Protein AF-A0ABD1EEV5-F1 (afdb_monomer_lite)

Radius of gyration: 26.42 Å; chains: 1; bounding box: 72×43×59 Å

Secondary structure (DSSP, 8-state):
--PPP---SSS-------SS-TT----GGGSPPPHHHHHHHHHHHHTT--HHHHHHHHHH--BTTB--GGGG--HHHHHHHHHHTT-S----SSHHHHHHHHHHHHHHTT---EEEEE-TT---SSS-TT--EEEE--HHHHHHHHHHTTSEEEEE-TTTSSSTT---EEEEEB-TTS-B-----

Foldseek 3Di:
DDDDDDDDPDDDDDDDDDPDDPPDDPDLCPDDDDPVLLVVLLVCLLVVNDLVVCLVVQLVDQDVNDDHNSNVDDSVNSVVSCVVVVSPPPQDPPVLVSVVVVQVVCVVVVQQFWPDFDDQQDDDPPDDNRDGDTHTHGPVRVVCCVVQVPDKDKDKCPPVDPDPPDIDIDIWGQDPVRDTDDDGD

pLDDT: mean 77.44, std 14.75, range [31.84, 94.0]

Structure (mmCIF, N/CA/C/O backbone):
data_AF-A0ABD1EEV5-F1
#
_entry.id   AF-A0ABD1EEV5-F1
#
loop_
_atom_site.group_PDB
_atom_site.id
_atom_site.type_symbol
_atom_site.label_atom_id
_atom_site.label_alt_id
_atom_site.label_comp_id
_atom_site.label_asym_id
_atom_site.label_entity_id
_atom_site.label_seq_id
_atom_site.pdbx_PDB_ins_code
_atom_site.Cartn_x
_atom_site.Cartn_y
_atom_site.Cartn_z
_atom_site.occupancy
_atom_site.B_iso_or_equiv
_atom_site.auth_seq_id
_atom_site.auth_comp_id
_atom_site.auth_asym_id
_atom_site.auth_atom_id
_atom_site.pdbx_PDB_model_num
ATOM 1 N N . MET A 1 1 ? -27.734 1.144 21.922 1.00 39.53 1 MET A N 1
ATOM 2 C CA . MET A 1 1 ? -28.655 2.219 22.347 1.00 39.53 1 MET A CA 1
ATOM 3 C C . MET A 1 1 ? -29.759 2.332 21.309 1.00 39.53 1 MET A C 1
ATOM 5 O O . MET A 1 1 ? -29.488 2.772 20.201 1.00 39.53 1 MET A O 1
ATOM 9 N N . LYS A 1 2 ? -30.962 1.840 21.614 1.00 34.22 2 LYS A N 1
ATOM 10 C CA . LYS A 1 2 ? -32.147 2.018 20.764 1.00 34.22 2 LYS A CA 1
ATOM 11 C C . LYS A 1 2 ? -33.336 2.312 21.674 1.00 34.22 2 LYS A C 1
ATOM 13 O O . LYS A 1 2 ? -33.805 1.422 22.370 1.00 34.22 2 LYS A O 1
ATOM 18 N N . LEU A 1 3 ? -33.774 3.567 21.678 1.00 39.16 3 LEU A N 1
ATOM 19 C CA . LEU A 1 3 ? -35.066 3.977 22.220 1.00 39.16 3 LEU A CA 1
ATOM 20 C C . LEU A 1 3 ? -36.127 3.614 21.175 1.00 39.16 3 LEU A C 1
ATOM 22 O O . LEU A 1 3 ? -36.018 4.032 20.021 1.00 39.16 3 LEU A O 1
ATOM 26 N N . LYS A 1 4 ? -37.114 2.793 21.550 1.00 43.47 4 LYS A N 1
ATOM 27 C CA . LYS A 1 4 ? -38.293 2.548 20.713 1.00 43.47 4 LYS A CA 1
ATOM 28 C C . LYS A 1 4 ? -39.358 3.607 21.018 1.00 43.47 4 LYS A C 1
ATOM 30 O O . LYS A 1 4 ? -39.629 3.932 22.167 1.00 43.47 4 LYS A O 1
ATOM 35 N N . LYS A 1 5 ? -39.874 4.138 19.914 1.00 56.28 5 LYS A N 1
ATOM 36 C CA . LYS A 1 5 ? -40.828 5.230 19.700 1.00 56.28 5 LYS A CA 1
ATOM 37 C C . LYS A 1 5 ? -42.137 5.053 20.476 1.00 56.28 5 LYS A C 1
ATOM 39 O O . LYS A 1 5 ? -42.672 3.951 20.468 1.00 56.28 5 LYS A O 1
ATOM 44 N N . PHE A 1 6 ? -42.707 6.152 20.975 1.00 49.28 6 PHE A N 1
ATOM 45 C CA . PHE A 1 6 ? -44.142 6.252 21.255 1.00 49.28 6 PHE A CA 1
ATOM 46 C C . PHE A 1 6 ? -44.673 7.624 20.826 1.00 49.28 6 PHE A C 1
ATOM 48 O O . PHE A 1 6 ? -44.068 8.653 21.120 1.00 49.28 6 PHE A O 1
ATOM 55 N N . LEU A 1 7 ? -45.784 7.607 20.085 1.00 61.16 7 LEU A N 1
ATOM 56 C CA . LEU A 1 7 ? -46.681 8.750 19.931 1.00 61.16 7 LEU A CA 1
ATOM 57 C C . LEU A 1 7 ? -47.545 8.840 21.193 1.00 61.16 7 LEU A C 1
ATOM 59 O O . LEU A 1 7 ? -48.061 7.805 21.606 1.00 61.16 7 LEU A O 1
ATOM 63 N N . CYS A 1 8 ? -47.799 10.040 21.720 1.00 48.28 8 CYS A N 1
ATOM 64 C CA . CYS A 1 8 ? -49.162 10.387 22.131 1.00 48.28 8 CYS A CA 1
ATOM 65 C C . CYS A 1 8 ? -49.366 11.894 22.334 1.00 48.28 8 CYS A C 1
ATOM 67 O O . CYS A 1 8 ? -48.452 12.624 22.714 1.00 48.28 8 CYS A O 1
ATOM 69 N N . PHE A 1 9 ? -50.602 12.304 22.066 1.00 59.06 9 PHE A N 1
ATOM 70 C CA . PHE A 1 9 ? -51.191 13.621 22.257 1.00 59.06 9 PHE A CA 1
ATOM 71 C C . PHE A 1 9 ? -51.379 13.935 23.755 1.00 59.06 9 PHE A C 1
ATOM 73 O O . PHE A 1 9 ? -51.838 13.085 24.509 1.00 59.06 9 PHE A O 1
ATOM 80 N N . ALA A 1 10 ? -51.034 15.167 24.148 1.00 60.62 10 ALA A N 1
ATOM 81 C CA . ALA A 1 10 ? -51.466 15.894 25.352 1.00 60.62 10 ALA A CA 1
ATOM 82 C C . ALA A 1 10 ? -51.650 15.087 26.668 1.00 60.62 10 ALA A C 1
ATOM 84 O O . ALA A 1 10 ? -52.769 14.831 27.102 1.00 60.62 10 ALA A O 1
ATOM 85 N N . GLY A 1 11 ? -50.545 14.768 27.354 1.00 66.06 11 GLY A N 1
ATOM 86 C CA . GLY A 1 11 ? -50.519 14.275 28.742 1.00 66.06 11 GLY A CA 1
ATOM 87 C C . GLY A 1 11 ? -49.082 14.024 29.240 1.00 66.06 11 GLY A C 1
ATOM 88 O O . GLY A 1 11 ? -48.181 13.893 28.406 1.00 66.06 11 GLY A O 1
ATOM 89 N N . PRO A 1 12 ? -48.815 13.987 30.565 1.00 62.75 12 PRO A N 1
ATOM 90 C CA . PRO A 1 12 ? -47.466 13.772 31.093 1.00 62.75 12 PRO A CA 1
ATOM 91 C C . PRO A 1 12 ? -46.938 12.379 30.722 1.00 62.75 12 PRO A C 1
ATOM 93 O O . PRO A 1 12 ? -47.536 11.350 31.039 1.00 62.75 12 PRO A O 1
ATOM 96 N N . ILE A 1 13 ? -45.794 12.348 30.036 1.00 71.50 13 ILE A N 1
ATOM 97 C CA . ILE A 1 13 ? -45.180 11.113 29.541 1.00 71.50 13 ILE A CA 1
ATOM 98 C C . ILE A 1 13 ? -44.424 10.439 30.684 1.00 71.50 13 ILE A C 1
ATOM 100 O O . ILE A 1 13 ? -43.417 10.950 31.168 1.00 71.50 13 ILE A O 1
ATOM 104 N N . THR A 1 14 ? -44.881 9.253 31.079 1.00 66.12 14 THR A N 1
ATOM 105 C CA . THR A 1 14 ? -44.150 8.395 32.019 1.00 66.12 14 THR A CA 1
ATOM 106 C C . THR A 1 14 ? -43.315 7.391 31.233 1.00 66.12 14 THR A C 1
ATOM 108 O O . THR A 1 14 ? -43.854 6.592 30.468 1.00 66.12 14 THR A O 1
ATOM 111 N N . VAL A 1 15 ? -41.993 7.422 31.411 1.00 68.19 15 VAL A N 1
ATOM 112 C CA . VAL A 1 15 ? -41.062 6.486 30.766 1.00 68.19 15 VAL A CA 1
ATOM 113 C C . VAL A 1 15 ? -40.474 5.556 31.816 1.00 68.19 15 VAL A C 1
ATOM 115 O O . VAL A 1 15 ? -39.940 6.007 32.826 1.00 68.19 15 VAL A O 1
ATOM 118 N N . LYS A 1 16 ? -40.545 4.246 31.569 1.00 62.22 16 LYS A N 1
ATOM 119 C CA . LYS A 1 16 ? -39.956 3.233 32.447 1.00 62.22 16 LYS A CA 1
ATOM 120 C C . LYS A 1 16 ? -38.581 2.847 31.908 1.00 62.22 16 LYS A C 1
ATOM 122 O O . LYS A 1 16 ? -38.474 2.254 30.836 1.00 62.22 16 LYS A O 1
ATOM 127 N N . TYR A 1 17 ? -37.529 3.217 32.634 1.00 68.25 17 TYR A N 1
ATOM 128 C CA . TYR A 1 17 ? -36.164 2.808 32.317 1.00 68.25 17 TYR A CA 1
ATOM 129 C C . TYR A 1 17 ? -35.984 1.324 32.635 1.00 68.25 17 TYR A C 1
ATOM 131 O O . TYR A 1 17 ? -36.278 0.876 33.741 1.00 68.25 17 TYR A O 1
ATOM 139 N N . ILE A 1 18 ? -35.498 0.567 31.656 1.00 63.50 18 ILE A N 1
ATOM 140 C CA . ILE A 1 18 ? -35.108 -0.828 31.832 1.00 63.50 18 ILE A CA 1
ATOM 141 C C . ILE A 1 18 ? -33.610 -0.892 31.545 1.00 63.50 18 ILE A C 1
ATOM 143 O O . ILE A 1 18 ? -33.186 -0.769 30.396 1.00 63.50 18 ILE A O 1
ATOM 147 N N . GLN A 1 19 ? -32.815 -1.025 32.608 1.00 62.06 19 GLN A N 1
ATOM 148 C CA . GLN A 1 19 ? -31.351 -1.040 32.542 1.00 62.06 19 GLN A CA 1
ATOM 149 C C . GLN A 1 19 ? -30.813 -2.295 31.850 1.00 62.06 19 GLN A C 1
ATOM 151 O O . GLN A 1 19 ? -29.805 -2.234 31.147 1.00 62.06 19 GLN A O 1
ATOM 156 N N . THR A 1 20 ? -31.496 -3.424 32.033 1.00 59.72 20 THR A N 1
ATOM 157 C CA . THR A 1 20 ? -31.074 -4.742 31.563 1.00 59.72 20 THR A CA 1
ATOM 158 C C . THR A 1 20 ? -32.232 -5.422 30.835 1.00 59.72 20 THR A C 1
ATOM 160 O O . THR A 1 20 ? -33.346 -5.516 31.344 1.00 59.72 20 THR A O 1
ATOM 163 N N . HIS A 1 21 ? -31.998 -5.865 29.598 1.00 55.94 21 HIS A N 1
ATOM 164 C CA . HIS A 1 21 ? -32.964 -6.708 28.896 1.00 55.94 21 HIS A CA 1
ATOM 165 C C . HIS A 1 21 ? -32.963 -8.084 29.568 1.00 55.94 21 HIS A C 1
ATOM 167 O O . HIS A 1 21 ? -31.897 -8.667 29.757 1.00 55.94 21 HIS A O 1
ATOM 173 N N . VAL A 1 22 ? -34.136 -8.606 29.928 1.00 56.56 22 VAL A N 1
ATOM 174 C CA . VAL A 1 22 ? -34.252 -9.959 30.487 1.00 56.56 22 VAL A CA 1
ATOM 175 C C . VAL A 1 22 ? -33.740 -10.954 29.436 1.00 56.56 22 VAL A C 1
ATOM 177 O O . VAL A 1 22 ? -34.189 -10.917 28.290 1.00 56.56 22 VAL A O 1
ATOM 180 N N . GLY A 1 23 ? -32.772 -11.800 29.796 1.00 53.94 23 GLY A N 1
ATOM 181 C CA . GLY A 1 23 ? -32.289 -12.899 28.949 1.00 53.94 23 GLY A CA 1
ATOM 182 C C . GLY A 1 23 ? -30.969 -12.689 28.198 1.00 53.94 23 GLY A C 1
ATOM 183 O O . GLY A 1 23 ? -30.601 -13.573 27.434 1.00 53.94 23 GLY A O 1
ATOM 184 N N . HIS A 1 24 ? -30.239 -11.586 28.399 1.00 53.25 24 HIS A N 1
ATOM 185 C CA . HIS A 1 24 ? -28.864 -11.469 27.894 1.00 53.25 24 HIS A CA 1
ATOM 186 C C . HIS A 1 24 ? -27.898 -11.170 29.040 1.00 53.25 24 HIS A C 1
ATOM 188 O O . HIS A 1 24 ? -27.897 -10.061 29.579 1.00 53.25 24 HIS A O 1
ATOM 194 N N . ASP A 1 25 ? -27.047 -12.141 29.366 1.00 59.31 25 ASP A N 1
ATOM 195 C CA . ASP A 1 25 ? -25.806 -11.865 30.084 1.00 59.31 25 ASP A CA 1
ATOM 196 C C . ASP A 1 25 ? -24.975 -10.864 29.273 1.00 59.31 25 ASP A C 1
ATOM 198 O O . ASP A 1 25 ? -25.099 -10.771 28.050 1.00 59.31 25 ASP A O 1
ATOM 202 N N . THR A 1 26 ? -24.144 -10.063 29.938 1.00 66.50 26 THR A N 1
ATOM 203 C CA . THR A 1 26 ? -23.274 -9.076 29.283 1.00 66.50 26 THR A CA 1
ATOM 204 C C . THR A 1 26 ? -22.359 -9.738 28.251 1.00 66.50 26 THR A C 1
ATOM 206 O O . THR A 1 26 ? -21.267 -10.200 28.566 1.00 66.50 26 THR A O 1
ATOM 209 N N . GLU A 1 27 ? -22.789 -9.765 26.991 1.00 75.44 27 GLU A N 1
ATOM 210 C CA . GLU A 1 27 ? -22.038 -10.406 25.922 1.00 75.44 27 GLU A CA 1
ATOM 211 C C . GLU A 1 27 ? -20.763 -9.614 25.614 1.00 75.44 27 GLU A C 1
ATOM 213 O O . GLU A 1 27 ? -20.826 -8.441 25.228 1.00 75.44 27 GLU A O 1
ATOM 218 N N . ILE A 1 28 ? -19.604 -10.274 25.683 1.00 81.06 28 ILE A N 1
ATOM 219 C CA . ILE A 1 28 ? -18.285 -9.665 25.435 1.00 81.06 28 ILE A CA 1
ATOM 220 C C . ILE A 1 28 ? -18.244 -8.953 24.073 1.00 81.06 28 ILE A C 1
ATOM 222 O O . ILE A 1 28 ? -17.665 -7.875 23.952 1.00 81.06 28 ILE A O 1
ATOM 226 N N . ARG A 1 29 ? -18.936 -9.473 23.044 1.00 77.25 29 ARG A N 1
ATOM 227 C CA . ARG A 1 29 ? -19.001 -8.837 21.711 1.00 77.25 29 ARG A CA 1
ATOM 228 C C . ARG A 1 29 ? -19.579 -7.419 21.738 1.00 77.25 29 ARG A C 1
ATOM 230 O O . ARG A 1 29 ? -19.178 -6.598 20.910 1.00 77.25 29 ARG A O 1
ATOM 237 N N . THR A 1 30 ? -20.489 -7.145 22.674 1.00 79.81 30 THR A N 1
ATOM 238 C CA . THR A 1 30 ? -21.188 -5.857 22.822 1.00 79.81 30 THR A CA 1
ATOM 239 C C . THR A 1 30 ? -20.443 -4.865 23.714 1.00 79.81 30 THR A C 1
ATOM 241 O O . THR A 1 30 ? -20.778 -3.678 23.725 1.00 79.81 30 THR A O 1
ATOM 244 N N . GLN A 1 31 ? -19.408 -5.322 24.425 1.00 84.25 31 GLN A N 1
ATOM 245 C CA . GLN A 1 31 ? -18.571 -4.468 25.256 1.00 84.25 31 GLN A CA 1
ATOM 246 C C . GLN A 1 31 ? -17.702 -3.538 24.399 1.00 84.25 31 GLN A C 1
ATOM 248 O O . GLN A 1 31 ? -17.298 -3.856 23.276 1.00 84.25 31 GLN A O 1
ATOM 253 N N . ARG A 1 32 ? -17.405 -2.355 24.943 1.00 85.88 32 ARG A N 1
ATOM 254 C CA . ARG A 1 32 ? -16.444 -1.417 24.350 1.00 85.88 32 ARG A CA 1
ATOM 255 C C . ARG A 1 32 ? -15.024 -1.828 24.733 1.00 85.88 32 ARG A C 1
ATOM 257 O O . ARG A 1 32 ? -14.805 -2.326 25.832 1.00 85.88 32 ARG A O 1
ATOM 264 N N . LEU A 1 33 ? -14.061 -1.557 23.853 1.00 89.62 33 LEU A N 1
ATOM 265 C CA . LEU A 1 33 ? -12.643 -1.649 24.207 1.00 89.62 33 LEU A CA 1
ATOM 266 C C . LEU A 1 33 ? -12.325 -0.670 25.340 1.00 89.62 33 LEU A C 1
ATOM 268 O O . LEU A 1 33 ? -12.769 0.485 25.303 1.00 89.62 33 LEU A O 1
ATOM 272 N N . SER A 1 34 ? -11.533 -1.115 26.315 1.00 90.19 34 SER A N 1
ATOM 273 C CA . SER A 1 34 ? -11.028 -0.233 27.367 1.00 90.19 34 SER A CA 1
ATOM 274 C C . SER A 1 34 ? -10.126 0.854 26.768 1.00 90.19 34 SER A C 1
ATOM 276 O O . SER A 1 34 ? -9.582 0.685 25.677 1.00 90.19 34 SER A O 1
ATOM 278 N N . LYS A 1 35 ? -9.942 1.983 27.467 1.00 91.44 35 LYS A N 1
ATOM 279 C CA . LYS A 1 35 ? -9.013 3.032 27.004 1.00 91.44 35 LYS A CA 1
ATOM 280 C C . LYS A 1 35 ? -7.589 2.495 26.847 1.00 91.44 35 LYS A C 1
ATOM 282 O O . LYS A 1 35 ? -6.927 2.829 25.879 1.00 91.44 35 LYS A O 1
ATOM 287 N N . MET A 1 36 ? -7.161 1.626 27.762 1.00 90.25 36 MET A N 1
ATOM 288 C CA . MET A 1 36 ? -5.850 0.981 27.711 1.00 90.25 36 MET A CA 1
ATOM 289 C C . MET A 1 36 ? -5.693 0.118 26.455 1.00 90.25 36 MET A C 1
ATOM 291 O O . MET A 1 36 ? -4.692 0.237 25.759 1.00 90.25 36 MET A O 1
ATOM 295 N N . ASP A 1 37 ? -6.704 -0.691 26.125 1.00 92.56 37 ASP A N 1
ATOM 296 C CA . ASP A 1 37 ? -6.681 -1.520 24.915 1.00 92.56 37 ASP A CA 1
ATOM 297 C C . ASP A 1 37 ? -6.723 -0.661 23.645 1.00 92.56 37 ASP A C 1
ATOM 299 O O . ASP A 1 37 ? -6.042 -0.965 22.672 1.00 92.56 37 ASP A O 1
ATOM 303 N N . GLN A 1 38 ? -7.484 0.439 23.652 1.00 93.94 38 GLN A N 1
ATOM 304 C CA . GLN A 1 38 ? -7.490 1.394 22.542 1.00 93.94 38 GLN A CA 1
ATOM 305 C C . GLN A 1 38 ? -6.107 2.020 22.334 1.00 93.94 38 GLN A C 1
ATOM 307 O O . GLN A 1 38 ? -5.632 2.040 21.203 1.00 93.94 38 GLN A O 1
ATOM 312 N N . THR A 1 39 ? -5.448 2.482 23.401 1.00 92.88 39 THR A N 1
ATOM 313 C CA . THR A 1 39 ? -4.089 3.038 23.326 1.00 92.88 39 THR A CA 1
ATOM 314 C C . THR A 1 39 ? -3.097 1.998 22.818 1.00 92.88 39 THR A C 1
ATOM 316 O O . THR A 1 39 ? -2.373 2.274 21.870 1.00 92.88 39 THR A O 1
ATOM 319 N N . PHE A 1 40 ? -3.135 0.777 23.359 1.00 91.50 40 PHE A N 1
ATOM 320 C CA . PHE A 1 40 ? -2.286 -0.324 22.906 1.00 91.50 40 PHE A CA 1
ATOM 321 C C . PHE A 1 40 ? -2.416 -0.578 21.396 1.00 91.50 40 PHE A C 1
ATOM 323 O O . PHE A 1 40 ? -1.412 -0.665 20.692 1.00 91.50 40 PHE A O 1
ATOM 330 N N . LEU A 1 41 ? -3.644 -0.653 20.874 1.00 93.12 41 LEU A N 1
ATOM 331 C CA . LEU A 1 41 ? -3.882 -0.852 19.442 1.00 93.12 41 LEU A CA 1
ATOM 332 C C . LEU A 1 41 ? -3.446 0.361 18.606 1.00 93.12 41 LEU A C 1
ATOM 334 O O . LEU A 1 41 ? -2.889 0.184 17.525 1.00 93.12 41 LEU A O 1
ATOM 338 N N . LEU A 1 42 ? -3.677 1.583 19.095 1.00 91.06 42 LEU A N 1
ATOM 339 C CA . LEU A 1 42 ? -3.259 2.816 18.421 1.00 91.06 42 LEU A CA 1
ATOM 340 C C . LEU A 1 42 ? -1.741 2.931 18.317 1.00 91.06 42 LEU A C 1
ATOM 342 O O . LEU A 1 42 ? -1.246 3.335 17.271 1.00 91.06 42 LEU A O 1
ATOM 346 N N . ASP A 1 43 ? -1.004 2.562 19.359 1.00 88.25 43 ASP A N 1
ATOM 347 C CA . ASP A 1 43 ? 0.457 2.612 19.339 1.00 88.25 43 ASP A CA 1
ATOM 348 C C . ASP A 1 43 ? 1.023 1.616 18.322 1.00 88.25 43 ASP A C 1
ATOM 350 O O . ASP A 1 43 ? 1.922 1.956 17.557 1.00 88.25 43 ASP A O 1
ATOM 354 N N . GLN A 1 44 ? 0.436 0.419 18.220 1.00 85.25 44 GLN A N 1
ATOM 355 C CA . GLN A 1 44 ? 0.798 -0.550 17.179 1.00 85.25 44 GLN A CA 1
ATOM 356 C C . GLN A 1 44 ? 0.511 -0.009 15.766 1.00 85.25 44 GLN A C 1
ATOM 358 O O . GLN A 1 44 ? 1.323 -0.199 14.862 1.00 85.25 44 GLN A O 1
ATOM 363 N N . LEU A 1 45 ? -0.618 0.688 15.580 1.00 87.31 45 LEU A N 1
ATOM 364 C CA . LEU A 1 45 ? -0.969 1.327 14.307 1.00 87.31 45 LEU A CA 1
ATOM 365 C C . LEU A 1 45 ? 0.006 2.460 13.946 1.00 87.31 45 LEU A C 1
ATOM 367 O O . LEU A 1 45 ? 0.458 2.521 12.809 1.00 87.31 45 LEU A O 1
ATOM 371 N N . LYS A 1 46 ? 0.391 3.310 14.908 1.00 83.12 46 LYS A N 1
ATOM 372 C CA . LYS A 1 46 ? 1.378 4.392 14.708 1.00 83.12 46 LYS A CA 1
ATOM 373 C C . LYS A 1 46 ? 2.773 3.876 14.362 1.00 83.12 46 LYS A C 1
ATOM 375 O O . LYS A 1 46 ? 3.524 4.563 13.685 1.00 83.12 46 LYS A O 1
ATOM 380 N N . LEU A 1 47 ? 3.119 2.678 14.832 1.00 77.88 47 LEU A N 1
ATOM 381 C CA . LEU A 1 47 ? 4.367 1.991 14.489 1.00 77.88 47 LEU A CA 1
ATOM 382 C C . LEU A 1 47 ? 4.326 1.327 13.099 1.00 77.88 47 LEU A C 1
ATOM 384 O O . LEU A 1 47 ? 5.267 0.621 12.741 1.00 77.88 47 LEU A O 1
ATOM 388 N N . GLY A 1 48 ? 3.241 1.497 12.332 1.00 75.88 48 GLY A N 1
ATOM 389 C CA . GLY A 1 48 ? 3.100 0.937 10.986 1.00 75.88 48 GLY A CA 1
ATOM 390 C C . GLY A 1 48 ? 2.927 -0.584 10.964 1.00 75.88 48 GLY A C 1
ATOM 391 O O . GLY A 1 48 ? 3.190 -1.233 9.950 1.00 75.88 48 GLY A O 1
ATOM 392 N N . ILE A 1 49 ? 2.517 -1.201 12.078 1.00 75.56 49 ILE A N 1
ATOM 393 C CA . ILE A 1 49 ? 2.344 -2.655 12.140 1.00 75.56 49 ILE A CA 1
ATOM 394 C C . ILE A 1 49 ? 1.106 -3.046 11.312 1.00 75.56 49 ILE A C 1
ATOM 396 O O . ILE A 1 49 ? 0.027 -2.493 11.535 1.00 75.56 49 ILE A O 1
ATOM 400 N N . PRO A 1 50 ? 1.208 -4.031 10.394 1.00 80.12 50 PRO A N 1
ATOM 401 C CA . PRO A 1 50 ? 0.080 -4.439 9.563 1.00 80.12 50 PRO A CA 1
ATOM 402 C C . PRO A 1 50 ? -1.145 -4.841 10.388 1.00 80.12 50 PRO A C 1
ATOM 404 O O . PRO A 1 50 ? -1.037 -5.588 11.366 1.00 80.12 50 PRO A O 1
ATOM 407 N N . THR A 1 51 ? -2.326 -4.395 9.957 1.00 85.56 51 THR A N 1
ATOM 408 C CA . THR A 1 51 ? -3.603 -4.615 10.652 1.00 85.56 51 THR A CA 1
ATOM 409 C C . THR A 1 51 ? -3.865 -6.098 10.935 1.00 85.56 51 THR A C 1
ATOM 411 O O . THR A 1 51 ? -4.334 -6.447 12.015 1.00 85.56 51 THR A O 1
ATOM 414 N N . GLU A 1 52 ? -3.529 -6.993 10.003 1.00 85.00 52 GLU A N 1
ATOM 415 C CA . GLU A 1 52 ? -3.650 -8.448 10.152 1.00 85.00 52 GLU A CA 1
ATOM 416 C C . GLU A 1 52 ? -2.828 -8.967 11.334 1.00 85.00 52 GLU A C 1
ATOM 418 O O . GLU A 1 52 ? -3.313 -9.780 12.124 1.00 85.00 52 GLU A O 1
ATOM 423 N N . ARG A 1 53 ? -1.601 -8.460 11.490 1.00 80.50 53 ARG A N 1
ATOM 424 C CA . ARG A 1 53 ? -0.706 -8.835 12.586 1.00 80.50 53 ARG A CA 1
ATOM 425 C C . ARG A 1 53 ? -1.220 -8.305 13.920 1.00 80.50 53 ARG A C 1
ATOM 427 O O . ARG A 1 53 ? -1.174 -9.031 14.907 1.00 80.50 53 ARG A O 1
ATOM 434 N N . ILE A 1 54 ? -1.763 -7.087 13.945 1.00 88.19 54 ILE A N 1
ATOM 435 C CA . ILE A 1 54 ? -2.384 -6.512 15.148 1.00 88.19 54 ILE A CA 1
ATOM 436 C C . ILE A 1 54 ? -3.582 -7.360 15.594 1.00 88.19 54 ILE A C 1
ATOM 438 O O . ILE A 1 54 ? -3.667 -7.716 16.767 1.00 88.19 54 ILE A O 1
ATOM 442 N N . VAL A 1 55 ? -4.475 -7.743 14.671 1.00 91.31 55 VAL A N 1
ATOM 443 C CA . VAL A 1 55 ? -5.620 -8.624 14.974 1.00 91.31 55 VAL A CA 1
ATOM 444 C C . VAL A 1 55 ? -5.147 -9.975 15.511 1.00 91.31 55 VAL A C 1
ATOM 446 O O . VAL A 1 55 ? -5.691 -10.470 16.499 1.00 91.31 55 VAL A O 1
ATOM 449 N N . GLN A 1 56 ? -4.127 -10.572 14.890 1.00 88.81 56 GLN A N 1
ATOM 450 C CA . GLN A 1 56 ? -3.601 -11.861 15.332 1.00 88.81 56 GLN A CA 1
ATOM 451 C C . GLN A 1 56 ? -2.971 -11.777 16.727 1.00 88.81 56 GLN A C 1
ATOM 453 O O . GLN A 1 56 ? -3.234 -12.629 17.572 1.00 88.81 56 GLN A O 1
ATOM 458 N N . ASN A 1 57 ? -2.197 -10.726 16.994 1.00 87.81 57 ASN A N 1
ATOM 459 C CA . ASN A 1 57 ? -1.622 -10.484 18.312 1.00 87.81 57 ASN A CA 1
ATOM 460 C C . ASN A 1 57 ? -2.721 -10.280 19.358 1.00 87.81 57 ASN A C 1
ATOM 462 O O . ASN A 1 57 ? -2.668 -10.905 20.410 1.00 87.81 57 ASN A O 1
ATOM 466 N N . ALA A 1 58 ? -3.743 -9.472 19.056 1.00 89.75 58 ALA A N 1
ATOM 467 C CA . ALA A 1 58 ? -4.841 -9.182 19.977 1.00 89.75 58 ALA A CA 1
ATOM 468 C C . ALA A 1 58 ? -5.612 -10.446 20.390 1.00 89.75 58 ALA A C 1
ATOM 470 O O . ALA A 1 58 ? -5.988 -10.583 21.552 1.00 89.75 58 ALA A O 1
ATOM 471 N N . ARG A 1 59 ? -5.783 -11.408 19.473 1.00 88.50 59 ARG A N 1
ATOM 472 C CA . ARG A 1 59 ? -6.371 -12.726 19.776 1.00 88.50 59 ARG A CA 1
ATOM 473 C C . ARG A 1 59 ? -5.544 -13.528 20.774 1.00 88.50 59 ARG A C 1
ATOM 475 O O . ARG A 1 59 ? -6.125 -14.199 21.620 1.00 88.50 59 ARG A O 1
ATOM 482 N N . ASN A 1 60 ? -4.221 -13.419 20.695 1.00 84.38 60 ASN A N 1
ATOM 483 C CA . ASN A 1 60 ? -3.283 -14.159 21.536 1.00 84.38 60 ASN A CA 1
ATOM 484 C C . ASN A 1 60 ? -3.029 -13.496 22.902 1.00 84.38 60 ASN A C 1
ATOM 486 O O . ASN A 1 60 ? -2.406 -14.109 23.767 1.00 84.38 60 ASN A O 1
ATOM 490 N N . VAL A 1 61 ? -3.493 -12.261 23.123 1.00 80.88 61 VAL A N 1
ATOM 491 C CA . VAL A 1 61 ? -3.387 -11.599 24.431 1.00 80.88 61 VAL A CA 1
ATOM 492 C C . VAL A 1 61 ? -4.382 -12.240 25.394 1.00 80.88 61 VAL A C 1
ATOM 494 O O . VAL A 1 61 ? -5.565 -11.913 25.381 1.00 80.88 61 VAL A O 1
ATOM 497 N N . MET A 1 62 ? -3.920 -13.137 26.262 1.00 66.81 62 MET A N 1
ATOM 498 C CA . MET A 1 62 ? -4.733 -13.624 27.377 1.00 66.81 62 MET A CA 1
ATOM 499 C C . MET A 1 62 ? -4.481 -12.761 28.612 1.00 66.81 62 MET A C 1
ATOM 501 O O . MET A 1 62 ? -3.390 -12.785 29.178 1.00 66.81 62 MET A O 1
ATOM 505 N N . LYS A 1 63 ? -5.492 -12.006 29.051 1.00 63.25 63 LYS A N 1
ATOM 506 C CA . LYS A 1 63 ? -5.470 -11.357 30.369 1.00 63.25 63 LYS A CA 1
ATOM 507 C C . LYS A 1 63 ? -6.043 -12.345 31.378 1.00 63.25 63 LYS A C 1
ATOM 509 O O . LYS A 1 63 ? -7.206 -12.703 31.265 1.00 63.25 63 LYS A O 1
ATOM 514 N N . ASN A 1 64 ? -5.235 -12.797 32.336 1.00 62.06 64 ASN A N 1
ATOM 515 C CA . ASN A 1 64 ? -5.670 -13.683 33.427 1.00 62.06 64 ASN A CA 1
ATOM 516 C C . ASN A 1 64 ? -6.435 -14.946 32.971 1.00 62.06 64 ASN A C 1
ATOM 518 O O . ASN A 1 64 ? -7.325 -15.397 33.678 1.00 62.06 64 ASN A O 1
ATOM 522 N N . LEU A 1 65 ? -6.096 -15.508 31.801 1.00 64.69 65 LEU A N 1
ATOM 523 C CA . LEU A 1 65 ? -6.777 -16.667 31.189 1.00 64.69 65 LEU A CA 1
ATOM 524 C C . LEU A 1 65 ? -8.242 -16.421 30.766 1.00 64.69 65 LEU A C 1
ATOM 526 O O . LEU A 1 65 ? -8.935 -17.369 30.403 1.00 64.69 65 LEU A O 1
ATOM 530 N N . GLU A 1 66 ? -8.704 -15.169 30.737 1.00 72.94 66 GLU A N 1
ATOM 531 C CA . GLU A 1 66 ? -10.061 -14.817 30.317 1.00 72.94 66 GLU A CA 1
ATOM 532 C C . GLU A 1 66 ? -10.096 -14.172 28.925 1.00 72.94 66 GLU A C 1
ATOM 534 O O . GLU A 1 66 ? -9.245 -13.360 28.545 1.00 72.94 66 GLU A O 1
ATOM 539 N N . CYS A 1 67 ? -11.127 -14.526 28.152 1.00 78.62 67 CYS A N 1
ATOM 540 C CA . CYS A 1 67 ? -11.413 -13.897 26.869 1.00 78.62 67 CYS A CA 1
ATOM 541 C C . CYS A 1 67 ? -11.978 -12.490 27.099 1.00 78.62 67 CYS A C 1
ATOM 543 O O . CYS A 1 67 ? -12.948 -12.307 27.831 1.00 78.62 67 CYS A O 1
ATOM 545 N N . SER A 1 68 ? -11.396 -11.491 26.442 1.00 86.12 68 SER A N 1
ATOM 546 C CA . SER A 1 68 ? -11.801 -10.090 26.550 1.00 86.12 68 SER A CA 1
ATOM 547 C C . SER A 1 68 ? -12.240 -9.521 25.199 1.00 86.12 68 SER A C 1
ATOM 549 O O . SER A 1 68 ? -12.021 -10.116 24.141 1.00 86.12 68 SER A O 1
ATOM 551 N N . LYS A 1 69 ? -12.816 -8.310 25.197 1.00 89.12 69 LYS A N 1
ATOM 552 C CA . LYS A 1 69 ? -13.168 -7.610 23.949 1.00 89.12 69 LYS A CA 1
ATOM 553 C C . LYS A 1 69 ? -11.959 -7.417 23.019 1.00 89.12 69 LYS A C 1
ATOM 555 O O . LYS A 1 69 ? -12.151 -7.408 21.804 1.00 89.12 69 LYS A O 1
ATOM 560 N N . LEU A 1 70 ? -10.741 -7.310 23.563 1.00 90.69 70 LEU A N 1
ATOM 561 C CA . LEU A 1 70 ? -9.500 -7.209 22.785 1.00 90.69 70 LEU A CA 1
ATOM 562 C C . LEU A 1 70 ? -9.288 -8.439 21.884 1.00 90.69 70 LEU A C 1
ATOM 564 O O . LEU A 1 70 ? -8.901 -8.293 20.727 1.00 90.69 70 LEU A O 1
ATOM 568 N N . ASN A 1 71 ? -9.636 -9.636 22.361 1.00 90.94 71 ASN A N 1
ATOM 569 C CA . ASN A 1 71 ? -9.498 -10.884 21.602 1.00 90.94 71 ASN A CA 1
ATOM 570 C C . ASN A 1 71 ? -10.468 -10.969 20.412 1.00 90.94 71 ASN A C 1
ATOM 572 O O . ASN A 1 71 ? -10.256 -11.748 19.485 1.00 90.94 71 ASN A O 1
ATOM 576 N N . LEU A 1 72 ? -11.531 -10.159 20.430 1.00 91.25 72 LEU A N 1
ATOM 577 C CA . LEU A 1 72 ? -12.577 -10.110 19.407 1.00 91.25 72 LEU A CA 1
ATOM 578 C C . LEU A 1 72 ? -12.447 -8.891 18.481 1.00 91.25 72 LEU A C 1
ATOM 580 O O . LEU A 1 72 ? -13.406 -8.548 17.788 1.00 91.25 72 LEU A O 1
ATOM 584 N N . VAL A 1 73 ? -11.297 -8.211 18.486 1.00 92.50 73 VAL A N 1
ATOM 585 C CA . VAL A 1 73 ? -11.048 -7.048 17.626 1.00 92.50 73 VAL A CA 1
ATOM 586 C C . VAL A 1 73 ? -11.024 -7.463 16.160 1.00 92.50 73 VAL A C 1
ATOM 588 O O . VAL A 1 73 ? -10.378 -8.435 15.764 1.00 92.50 73 VAL A O 1
ATOM 591 N N . THR A 1 74 ? -11.730 -6.691 15.341 1.00 91.69 74 THR A N 1
ATOM 592 C CA . THR A 1 74 ? -11.794 -6.877 13.891 1.00 91.69 74 THR A CA 1
ATOM 593 C C . THR A 1 74 ? -10.966 -5.826 13.153 1.00 91.69 74 THR A C 1
ATOM 595 O O . THR A 1 74 ? -10.603 -4.787 13.704 1.00 91.69 74 THR A O 1
ATOM 598 N N . ARG A 1 75 ? -10.716 -6.054 11.857 1.00 89.31 75 ARG A N 1
ATOM 599 C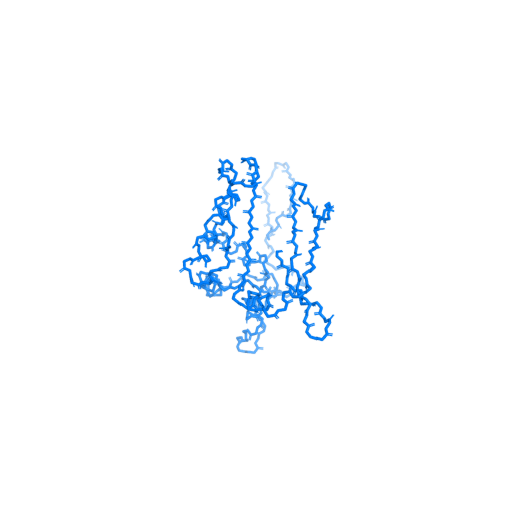 CA . ARG A 1 75 ? -10.116 -5.037 10.973 1.00 89.31 75 ARG A CA 1
ATOM 600 C C . ARG A 1 75 ? -10.921 -3.740 10.987 1.00 89.31 75 ARG A C 1
ATOM 602 O O . ARG A 1 75 ? -10.348 -2.667 11.095 1.00 89.31 75 ARG A O 1
ATOM 609 N N . THR A 1 76 ? -12.247 -3.851 10.938 1.00 89.50 76 THR A N 1
ATOM 610 C CA . THR A 1 76 ? -13.158 -2.703 10.965 1.00 89.50 76 THR A CA 1
ATOM 611 C C . THR A 1 76 ? -13.041 -1.910 12.264 1.00 89.50 76 THR A C 1
ATOM 613 O O . THR A 1 76 ? -13.096 -0.683 12.229 1.00 89.50 76 THR A O 1
ATOM 616 N N . ASP A 1 77 ? -12.845 -2.579 13.404 1.00 90.94 77 ASP A N 1
ATOM 617 C CA . ASP A 1 77 ? -12.597 -1.892 14.675 1.00 90.94 77 ASP A CA 1
ATOM 618 C C . ASP A 1 77 ? -11.298 -1.081 14.623 1.00 90.94 77 ASP A C 1
ATOM 620 O O . ASP A 1 77 ? -11.298 0.075 15.040 1.00 90.94 77 ASP A O 1
ATOM 624 N N . LEU A 1 78 ? -10.226 -1.648 14.057 1.00 91.62 78 LEU A N 1
ATOM 625 C CA . LEU A 1 78 ? -8.940 -0.963 13.898 1.00 91.62 78 LEU A CA 1
ATOM 626 C C . LEU A 1 78 ? -9.029 0.222 12.933 1.00 91.62 78 LEU A C 1
ATOM 628 O O . LEU A 1 78 ? -8.551 1.297 13.275 1.00 91.62 78 LEU A O 1
ATOM 632 N N . THR A 1 79 ? -9.703 0.077 11.789 1.00 88.00 79 THR A N 1
ATOM 633 C CA . THR A 1 79 ? -9.953 1.186 10.849 1.00 88.00 79 THR A CA 1
ATOM 634 C C . THR A 1 79 ? -10.744 2.310 11.518 1.00 88.00 79 THR A C 1
ATOM 636 O O . THR A 1 79 ? -10.358 3.475 11.472 1.00 88.00 79 THR A O 1
ATOM 639 N N . ASN A 1 80 ? -11.830 1.974 12.221 1.00 89.75 80 ASN A N 1
ATOM 640 C CA . ASN A 1 80 ? -12.626 2.964 12.944 1.00 89.75 80 ASN A CA 1
ATOM 641 C C . ASN A 1 80 ? -11.821 3.652 14.052 1.00 89.75 80 ASN A C 1
ATOM 643 O O . ASN A 1 80 ? -11.993 4.850 14.283 1.00 89.75 80 ASN A O 1
ATOM 647 N N . LEU A 1 81 ? -10.975 2.900 14.758 1.00 90.75 81 LEU A N 1
ATOM 648 C CA . LEU A 1 81 ? -10.117 3.422 15.814 1.00 90.75 81 LEU A CA 1
ATOM 649 C C . LEU A 1 81 ? -9.050 4.360 15.240 1.00 90.75 81 LEU A C 1
ATOM 651 O O . LE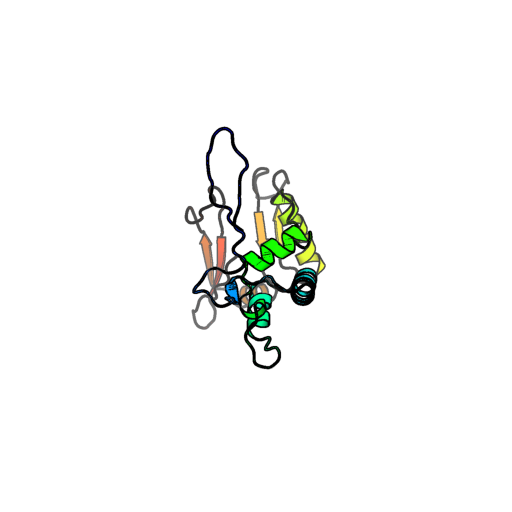U A 1 81 ? -8.888 5.460 15.761 1.00 90.75 81 LEU A O 1
ATOM 655 N N . ALA A 1 82 ? -8.391 3.971 14.147 1.00 88.44 82 ALA A N 1
ATOM 656 C CA . ALA A 1 82 ? -7.402 4.785 13.451 1.00 88.44 82 ALA A CA 1
ATOM 657 C C . ALA A 1 82 ? -8.018 6.097 12.949 1.00 88.44 82 ALA A C 1
ATOM 659 O O . ALA A 1 82 ? -7.530 7.174 13.289 1.00 88.44 82 ALA A O 1
ATOM 660 N N . ARG A 1 83 ? -9.155 6.018 12.247 1.00 86.00 83 ARG A N 1
ATOM 661 C CA . ARG A 1 83 ? -9.870 7.181 11.706 1.00 86.00 83 ARG A CA 1
ATOM 662 C C . ARG A 1 83 ? -10.312 8.165 12.787 1.00 86.00 83 ARG A C 1
ATOM 664 O O . ARG A 1 83 ? -10.160 9.368 12.624 1.00 86.00 83 ARG A O 1
ATOM 671 N N . ARG A 1 84 ? -10.846 7.677 13.913 1.00 88.56 84 ARG A N 1
ATOM 672 C CA . ARG A 1 84 ? -11.269 8.538 15.038 1.00 88.56 84 ARG A CA 1
ATOM 673 C C . ARG A 1 84 ? -10.106 9.249 15.729 1.00 88.56 84 ARG A C 1
ATOM 675 O O . ARG A 1 84 ? -10.343 10.245 16.401 1.00 88.56 84 ARG A O 1
ATOM 682 N N . ASN A 1 85 ? -8.892 8.720 15.597 1.00 87.19 85 ASN A N 1
ATOM 683 C CA . ASN A 1 85 ? -7.692 9.245 16.245 1.00 87.19 85 ASN A CA 1
ATOM 684 C C . ASN A 1 85 ? -6.688 9.844 15.245 1.00 87.19 85 ASN A C 1
ATOM 686 O O . ASN A 1 85 ? -5.577 10.167 15.650 1.00 87.19 85 ASN A O 1
ATOM 690 N N . ASN A 1 86 ? -7.063 9.998 13.968 1.00 81.31 86 ASN A N 1
ATOM 691 C CA . ASN A 1 86 ? -6.197 10.502 12.894 1.00 81.31 86 ASN A CA 1
ATOM 692 C C . ASN A 1 86 ? -4.862 9.732 12.771 1.00 81.31 86 ASN A C 1
ATOM 694 O O . ASN A 1 86 ? -3.820 10.326 12.519 1.00 81.31 86 ASN A O 1
ATOM 698 N N . VAL A 1 87 ? -4.899 8.413 12.997 1.00 76.50 87 VAL A N 1
ATOM 699 C CA . VAL A 1 87 ? -3.738 7.500 12.906 1.00 76.50 87 VAL A CA 1
ATOM 700 C C . VAL A 1 87 ? -3.703 6.748 11.572 1.00 76.50 87 VAL A C 1
ATOM 702 O O . VAL A 1 87 ? -2.763 6.012 11.298 1.00 76.50 87 VAL A O 1
ATOM 705 N N . GLU A 1 88 ? -4.702 6.927 10.707 1.00 65.75 88 GLU A N 1
ATOM 706 C CA . GLU A 1 88 ? -4.527 6.514 9.317 1.00 65.75 88 GLU A CA 1
ATOM 707 C C . GLU A 1 88 ? -3.389 7.355 8.731 1.00 65.75 88 GLU A C 1
ATOM 709 O O . GLU A 1 88 ? -3.488 8.582 8.696 1.00 65.75 88 GLU A O 1
ATOM 714 N N . GLU A 1 89 ? -2.315 6.700 8.276 1.00 60.06 89 GLU A N 1
ATOM 715 C CA . GLU A 1 89 ? -1.492 7.248 7.203 1.00 60.06 89 GLU A CA 1
ATOM 716 C C . GLU A 1 89 ? -2.469 7.598 6.085 1.00 60.06 89 GLU A C 1
ATOM 718 O O . GLU A 1 89 ? -2.940 6.728 5.346 1.00 60.06 89 GLU A O 1
ATOM 723 N N . MET A 1 90 ? -2.887 8.862 6.041 1.00 53.16 90 MET A N 1
ATOM 724 C CA . MET A 1 90 ? -3.762 9.343 4.996 1.00 53.16 90 MET A CA 1
ATOM 725 C C . MET A 1 90 ? -2.939 9.270 3.723 1.00 53.16 90 MET A C 1
ATOM 727 O O . MET A 1 90 ? -2.199 10.198 3.397 1.00 53.16 90 MET A O 1
ATOM 731 N N . ARG A 1 91 ? -3.062 8.154 2.997 1.00 58.06 91 ARG A N 1
ATOM 732 C CA . ARG A 1 91 ? -2.763 8.148 1.572 1.00 58.06 91 ARG A CA 1
ATOM 733 C C . ARG A 1 91 ? -3.470 9.367 1.007 1.00 58.06 91 ARG A C 1
ATOM 735 O O . ARG A 1 91 ? -4.665 9.561 1.248 1.00 58.06 91 ARG A O 1
ATOM 742 N N . HIS A 1 92 ? -2.691 10.232 0.369 1.00 61.19 92 HIS A N 1
ATOM 743 C CA . HIS A 1 92 ? -3.207 11.472 -0.175 1.00 61.19 92 HIS A CA 1
ATOM 744 C C . HIS A 1 92 ? -4.429 11.155 -1.052 1.00 61.19 92 HIS A C 1
ATOM 746 O O . HIS A 1 92 ? -4.416 10.176 -1.793 1.00 61.19 92 HIS A O 1
ATOM 752 N N . SER A 1 93 ? -5.492 11.958 -0.967 1.00 71.12 93 SER A N 1
ATOM 753 C CA . SER A 1 93 ? -6.750 11.699 -1.694 1.00 71.12 93 SER A CA 1
ATOM 754 C C . SER A 1 93 ? -6.571 11.640 -3.214 1.00 71.12 93 SER A C 1
ATOM 756 O O . SER A 1 93 ? -7.388 11.061 -3.921 1.00 71.12 93 SER A O 1
ATOM 758 N N . ASN A 1 94 ? -5.500 12.258 -3.707 1.00 75.88 94 ASN A N 1
ATOM 759 C CA . ASN A 1 94 ? -5.012 12.094 -5.067 1.00 75.88 94 ASN A CA 1
ATOM 760 C C . ASN A 1 94 ? -4.057 10.891 -5.151 1.00 75.88 94 ASN A C 1
ATOM 762 O O . ASN A 1 94 ? -2.930 10.968 -4.654 1.00 75.88 94 ASN A O 1
ATOM 766 N N . ASP A 1 95 ? -4.497 9.835 -5.838 1.00 78.12 95 ASP A N 1
ATOM 767 C CA . ASP A 1 95 ? -3.753 8.585 -6.038 1.00 78.12 95 ASP A CA 1
ATOM 768 C C . ASP A 1 95 ? -2.375 8.797 -6.682 1.00 78.12 95 ASP A C 1
ATOM 770 O O . ASP A 1 95 ? -1.421 8.098 -6.335 1.00 78.12 95 ASP A O 1
ATOM 774 N N . MET A 1 96 ? -2.229 9.793 -7.565 1.00 81.25 96 MET A N 1
ATOM 775 C CA . MET A 1 96 ? -0.939 10.131 -8.181 1.00 81.25 96 MET A CA 1
ATOM 776 C C . MET A 1 96 ? 0.068 10.608 -7.137 1.00 81.25 96 MET A C 1
ATOM 778 O O . MET A 1 96 ? 1.203 10.13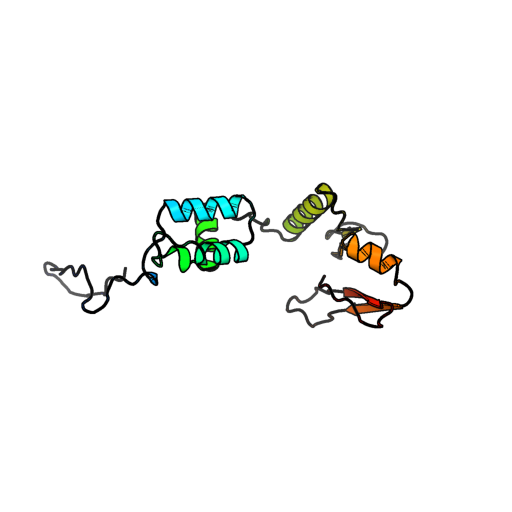7 -7.093 1.00 81.25 96 MET A O 1
ATOM 782 N N . VAL A 1 97 ? -0.374 11.500 -6.249 1.00 77.88 97 VAL A N 1
ATOM 783 C CA . VAL A 1 97 ? 0.454 12.042 -5.165 1.00 77.88 97 VAL A CA 1
ATOM 784 C C . VAL A 1 97 ? 0.781 10.948 -4.153 1.00 77.88 97 VAL A C 1
ATOM 786 O O . VAL A 1 97 ? 1.932 10.818 -3.741 1.00 77.88 97 VAL A O 1
ATOM 789 N N . ALA A 1 98 ? -0.204 10.124 -3.789 1.00 78.81 98 ALA A N 1
ATOM 790 C CA . ALA A 1 98 ? 0.010 8.999 -2.884 1.00 78.81 98 ALA A CA 1
ATOM 791 C C . ALA A 1 98 ? 1.030 7.997 -3.454 1.00 78.81 98 ALA A C 1
ATOM 793 O O . ALA A 1 98 ? 1.913 7.531 -2.733 1.00 78.81 98 ALA A O 1
ATOM 794 N N . THR A 1 99 ? 0.950 7.708 -4.756 1.00 83.56 99 THR A N 1
ATOM 795 C CA . THR A 1 99 ? 1.898 6.826 -5.446 1.00 83.56 99 THR A CA 1
ATOM 796 C C . THR A 1 99 ? 3.297 7.435 -5.479 1.00 83.56 99 THR A C 1
ATOM 798 O O . THR A 1 99 ? 4.257 6.750 -5.140 1.00 83.56 99 THR A O 1
ATOM 801 N N . ALA A 1 100 ? 3.426 8.724 -5.805 1.00 86.56 100 ALA A N 1
ATOM 802 C CA . ALA A 1 100 ? 4.715 9.415 -5.804 1.00 86.56 100 ALA A CA 1
ATOM 803 C C . ALA A 1 100 ? 5.382 9.406 -4.415 1.00 86.56 100 ALA A C 1
ATOM 805 O O . ALA A 1 100 ? 6.578 9.136 -4.306 1.00 86.56 100 ALA A O 1
ATOM 806 N N . MET A 1 101 ? 4.609 9.631 -3.346 1.00 79.88 101 MET A N 1
ATOM 807 C CA . MET A 1 101 ? 5.101 9.534 -1.965 1.00 79.88 101 MET A CA 1
ATOM 808 C C . MET A 1 101 ? 5.621 8.127 -1.645 1.00 79.88 101 MET A C 1
ATOM 810 O O . MET A 1 101 ? 6.721 7.988 -1.113 1.00 79.88 101 MET A O 1
ATOM 814 N N . MET A 1 102 ? 4.874 7.088 -2.031 1.00 82.56 102 MET A N 1
ATOM 815 C CA . MET A 1 102 ? 5.265 5.689 -1.834 1.00 82.56 102 MET A CA 1
ATOM 816 C C . MET A 1 102 ? 6.536 5.322 -2.616 1.00 82.56 102 MET A C 1
ATOM 818 O O . MET A 1 102 ? 7.436 4.690 -2.066 1.00 82.56 102 MET A O 1
ATOM 822 N N . VAL A 1 103 ? 6.648 5.743 -3.882 1.00 85.88 103 VAL A N 1
ATOM 823 C CA . VAL A 1 103 ? 7.857 5.537 -4.703 1.00 85.88 103 VAL A CA 1
ATOM 824 C C . VAL A 1 103 ? 9.067 6.204 -4.048 1.00 85.88 103 VAL A C 1
ATOM 826 O O . VAL A 1 103 ? 10.124 5.583 -3.920 1.00 85.88 103 VAL A O 1
ATOM 829 N N . ASN A 1 104 ? 8.907 7.445 -3.579 1.00 83.25 104 ASN A N 1
ATOM 830 C CA . ASN A 1 104 ? 9.971 8.176 -2.900 1.00 83.25 104 ASN A CA 1
ATOM 831 C C . ASN A 1 104 ? 10.426 7.471 -1.612 1.00 83.25 104 ASN A C 1
ATOM 833 O O . ASN A 1 104 ? 11.625 7.351 -1.356 1.00 83.25 104 ASN A O 1
ATOM 837 N N . GLU A 1 105 ? 9.485 6.951 -0.826 1.00 80.81 105 GLU A N 1
ATOM 838 C CA . GLU A 1 105 ? 9.776 6.173 0.379 1.00 80.81 105 GLU A CA 1
ATOM 839 C C . GLU A 1 105 ? 10.528 4.868 0.058 1.00 80.81 105 GLU A C 1
ATOM 841 O O . GLU A 1 105 ? 11.535 4.541 0.695 1.00 80.81 105 GLU A O 1
ATOM 846 N N . TRP A 1 106 ? 10.074 4.118 -0.951 1.00 79.31 106 TRP A N 1
ATOM 847 C CA . TRP A 1 106 ? 10.709 2.863 -1.365 1.00 79.31 106 TRP A CA 1
ATOM 848 C C . TRP A 1 106 ? 12.143 3.068 -1.855 1.00 79.31 106 TRP A C 1
ATOM 850 O O . TRP A 1 106 ? 13.019 2.256 -1.534 1.00 79.31 106 TRP A O 1
ATOM 860 N N . ASN A 1 107 ? 12.392 4.159 -2.580 1.00 77.31 107 ASN A N 1
ATOM 861 C CA . ASN A 1 107 ? 13.721 4.505 -3.075 1.00 77.31 107 ASN A CA 1
ATOM 862 C C . ASN A 1 107 ? 14.634 5.025 -1.952 1.00 77.31 107 ASN A C 1
ATOM 864 O O . ASN A 1 107 ? 15.788 4.607 -1.865 1.00 77.31 107 ASN A O 1
ATOM 868 N N . SER A 1 108 ? 14.111 5.846 -1.034 1.00 76.94 108 SER A N 1
ATOM 869 C CA . SER A 1 108 ? 14.875 6.401 0.098 1.00 76.94 108 SER A CA 1
ATOM 870 C C . SER A 1 108 ? 15.354 5.333 1.086 1.00 76.94 108 SER A C 1
ATOM 872 O O . SER A 1 108 ? 16.426 5.457 1.671 1.00 76.94 108 SER A O 1
ATOM 874 N N . ASN A 1 109 ? 14.603 4.239 1.238 1.00 70.94 109 ASN A N 1
ATOM 875 C CA . ASN A 1 109 ? 14.951 3.131 2.133 1.00 70.94 109 ASN A CA 1
ATOM 876 C C . ASN A 1 109 ? 15.990 2.149 1.554 1.00 70.94 109 ASN A C 1
ATOM 878 O O . ASN A 1 109 ? 16.155 1.046 2.080 1.00 70.94 109 ASN A O 1
ATOM 882 N N . GLY A 1 110 ? 16.656 2.493 0.445 1.00 62.47 110 GLY A N 1
ATOM 883 C CA . GLY A 1 110 ? 17.711 1.669 -0.158 1.00 62.47 110 GLY A CA 1
ATOM 884 C C . GLY A 1 110 ? 17.225 0.322 -0.701 1.00 62.47 110 GLY A C 1
ATOM 885 O O . GLY A 1 110 ? 18.033 -0.544 -1.034 1.00 62.47 110 GLY A O 1
ATOM 886 N N . LYS A 1 111 ? 15.903 0.122 -0.797 1.00 62.00 111 LYS A N 1
ATOM 887 C CA . LYS A 1 111 ? 15.321 -1.101 -1.358 1.00 62.00 111 LYS A CA 1
ATOM 888 C C . LYS A 1 111 ? 15.372 -1.104 -2.889 1.00 62.00 111 LYS A C 1
ATOM 890 O O . LYS A 1 111 ? 15.261 -2.182 -3.463 1.00 62.00 111 LYS A O 1
ATOM 895 N N . ASN A 1 112 ? 15.544 0.078 -3.500 1.00 61.66 112 ASN A N 1
ATOM 896 C CA . ASN A 1 112 ? 15.662 0.337 -4.942 1.00 61.66 112 ASN A CA 1
ATOM 897 C C . ASN A 1 112 ? 14.686 -0.514 -5.769 1.00 61.66 112 ASN A C 1
ATOM 899 O O . ASN A 1 112 ? 15.054 -1.204 -6.714 1.00 61.66 112 ASN A O 1
ATOM 903 N N . ILE A 1 113 ? 13.431 -0.523 -5.310 1.00 77.31 113 ILE A N 1
ATOM 904 C CA . ILE A 1 113 ? 12.394 -1.403 -5.840 1.00 77.31 113 ILE A CA 1
ATOM 905 C C . ILE A 1 113 ? 11.874 -0.846 -7.166 1.00 77.31 113 ILE A C 1
ATOM 907 O O . ILE A 1 113 ? 11.562 -1.625 -8.051 1.00 77.31 113 ILE A O 1
ATOM 911 N N . VAL A 1 114 ? 11.801 0.475 -7.342 1.00 84.69 114 VAL A N 1
ATOM 912 C CA . VAL A 1 114 ? 11.176 1.101 -8.517 1.00 84.69 114 VAL A CA 1
ATOM 913 C C . VAL A 1 114 ? 12.238 1.532 -9.518 1.00 84.69 114 VAL A C 1
ATOM 915 O O . VAL A 1 114 ? 13.073 2.373 -9.204 1.00 84.69 114 VAL A O 1
ATOM 918 N N . PHE A 1 115 ? 12.186 0.988 -10.734 1.00 86.44 115 PHE A N 1
ATOM 919 C CA . PHE A 1 115 ? 13.128 1.324 -11.812 1.00 86.44 115 PHE A CA 1
ATOM 920 C C . PHE A 1 115 ? 12.483 2.109 -12.961 1.00 86.44 115 PHE A C 1
ATOM 922 O O . PHE A 1 115 ? 13.194 2.657 -13.799 1.00 86.44 115 PHE A O 1
ATOM 929 N N . LEU A 1 116 ? 11.151 2.190 -12.998 1.00 90.06 116 LEU A N 1
ATOM 930 C CA . LEU A 1 116 ? 10.413 3.090 -13.876 1.00 90.06 116 LEU A CA 1
ATOM 931 C C . LEU A 1 116 ? 9.262 3.700 -13.086 1.00 90.06 116 LEU A C 1
ATOM 933 O O . LEU A 1 116 ? 8.425 2.980 -12.545 1.00 90.06 116 LEU A O 1
ATOM 937 N N . PHE A 1 117 ? 9.206 5.022 -13.049 1.00 91.94 117 PHE A N 1
ATOM 938 C CA . PHE A 1 117 ? 8.052 5.755 -12.556 1.00 91.94 117 PHE A CA 1
ATOM 939 C C . PHE A 1 117 ? 7.840 6.966 -13.455 1.00 91.94 117 PHE A C 1
ATOM 941 O O . PHE A 1 117 ? 8.728 7.806 -13.564 1.00 91.94 117 PHE A O 1
ATOM 948 N N . LYS A 1 118 ? 6.687 7.008 -14.124 1.00 92.94 118 LYS A N 1
ATOM 949 C CA . LYS A 1 118 ? 6.252 8.106 -14.983 1.00 92.94 118 LYS A CA 1
ATOM 950 C C . LYS A 1 118 ? 4.876 8.560 -14.532 1.00 92.94 118 LYS A C 1
ATOM 952 O O . LYS A 1 118 ? 3.930 7.766 -14.504 1.00 92.94 118 LYS A O 1
ATOM 957 N N . GLN A 1 119 ? 4.759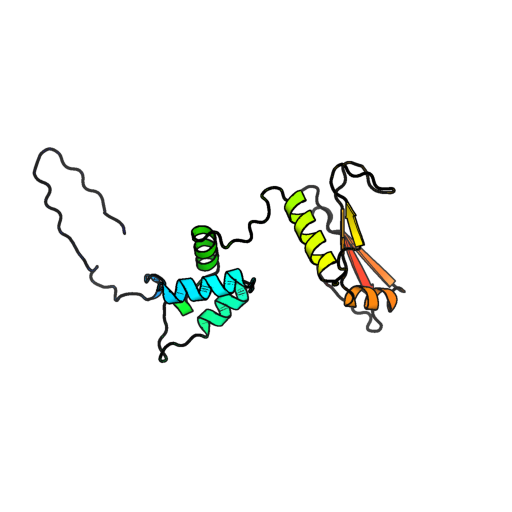 9.845 -14.238 1.00 91.69 119 GLN A N 1
ATOM 958 C CA . GLN A 1 119 ? 3.491 10.476 -13.914 1.00 91.69 119 GLN A CA 1
ATOM 959 C C . GLN A 1 119 ? 2.770 10.982 -15.169 1.00 91.69 119 GLN A C 1
ATOM 961 O O . GLN A 1 119 ? 3.369 11.219 -16.222 1.00 91.69 119 GLN A O 1
ATOM 966 N N . LEU A 1 120 ? 1.456 11.174 -15.050 1.00 90.56 120 LEU A N 1
ATOM 967 C CA . LEU A 1 120 ? 0.658 11.816 -16.093 1.00 90.56 120 LEU A CA 1
ATOM 968 C C . LEU A 1 120 ? 1.203 13.220 -16.380 1.00 90.56 120 LEU A C 1
ATOM 970 O O . LEU A 1 120 ? 1.443 13.995 -15.455 1.00 90.56 120 LEU A O 1
ATOM 974 N N . GLY A 1 121 ? 1.382 13.551 -17.658 1.00 91.44 121 GLY A N 1
ATOM 975 C CA . GLY A 1 121 ? 1.937 14.836 -18.086 1.00 91.44 121 GLY A CA 1
ATOM 976 C C . GLY A 1 121 ? 3.466 14.886 -18.159 1.00 91.44 121 GLY A C 1
ATOM 977 O O . GLY A 1 121 ? 4.001 15.818 -18.755 1.00 91.44 121 GLY A O 1
ATOM 978 N N . GLU A 1 122 ? 4.184 13.896 -17.616 1.00 92.44 122 GLU A N 1
ATOM 979 C CA . GLU A 1 122 ? 5.640 13.815 -17.765 1.00 92.44 122 GLU A CA 1
ATOM 980 C C . GLU A 1 122 ? 6.022 13.309 -19.161 1.00 92.44 122 GLU A C 1
ATOM 982 O O . GLU A 1 122 ? 5.426 12.363 -19.688 1.00 92.44 122 GLU A O 1
ATOM 987 N N . VAL A 1 123 ? 7.046 13.929 -19.753 1.00 94.00 123 VAL A N 1
ATOM 988 C CA . VAL A 1 123 ? 7.629 13.500 -21.030 1.00 94.00 123 VAL A CA 1
ATOM 989 C C . VAL A 1 123 ? 8.531 12.295 -20.787 1.00 94.00 123 VAL A C 1
ATOM 991 O O . VAL A 1 123 ? 9.370 12.310 -19.889 1.00 94.00 123 VAL A O 1
ATOM 994 N N . HIS A 1 124 ? 8.394 11.261 -21.614 1.00 93.62 124 HIS A N 1
ATOM 995 C CA . HIS A 1 124 ? 9.230 10.067 -21.566 1.00 93.62 124 HIS A CA 1
ATOM 996 C C . HIS A 1 124 ? 9.628 9.650 -22.993 1.00 93.62 124 HIS A C 1
ATOM 998 O O . HIS A 1 124 ? 8.835 9.851 -23.908 1.00 93.62 124 HIS A O 1
ATOM 1004 N N . PRO A 1 125 ? 10.814 9.049 -23.223 1.00 92.62 125 PRO A N 1
ATOM 1005 C CA . PRO A 1 125 ? 11.278 8.743 -24.582 1.00 92.62 125 PRO A CA 1
ATOM 1006 C C . PRO A 1 125 ? 10.410 7.745 -25.363 1.00 92.62 125 PRO A C 1
ATOM 1008 O O . PRO A 1 125 ? 10.470 7.721 -26.587 1.00 92.62 125 PRO A O 1
ATOM 1011 N N . ILE A 1 126 ? 9.659 6.892 -24.658 1.00 93.19 126 ILE A N 1
ATOM 1012 C CA . ILE A 1 126 ? 8.897 5.773 -25.249 1.00 93.19 126 ILE A CA 1
ATOM 1013 C C . ILE A 1 126 ? 7.395 5.852 -24.933 1.00 93.19 126 ILE A C 1
ATOM 1015 O O . ILE A 1 126 ? 6.598 5.245 -25.632 1.00 93.19 126 ILE A O 1
ATOM 1019 N N . LEU A 1 127 ? 7.009 6.565 -23.871 1.00 92.31 127 LEU A N 1
ATOM 1020 C CA . LEU A 1 127 ? 5.631 6.566 -23.369 1.00 92.31 127 LEU A CA 1
ATOM 1021 C C . LEU A 1 127 ? 4.982 7.910 -23.672 1.00 92.31 127 LEU A C 1
ATOM 1023 O O . LEU A 1 127 ? 5.640 8.946 -23.522 1.00 92.31 127 LEU A O 1
ATOM 1027 N N . ASP A 1 128 ? 3.700 7.897 -24.024 1.00 93.69 128 ASP A N 1
ATOM 1028 C CA . ASP A 1 128 ? 2.966 9.109 -24.359 1.00 93.69 128 ASP A CA 1
ATOM 1029 C C . ASP A 1 128 ? 2.797 10.000 -23.127 1.00 93.69 128 ASP A C 1
ATOM 1031 O O . ASP A 1 128 ? 2.790 9.554 -21.977 1.00 93.69 128 ASP A O 1
ATOM 1035 N N . VAL A 1 129 ? 2.621 11.304 -23.342 1.00 92.94 129 VAL A N 1
ATOM 1036 C CA . VAL A 1 129 ? 2.429 12.278 -22.250 1.00 92.94 129 VAL A CA 1
ATOM 1037 C C . VAL A 1 129 ? 1.214 11.915 -21.381 1.00 92.94 129 VAL A C 1
ATOM 1039 O O . VAL A 1 129 ? 1.239 12.124 -20.167 1.00 92.94 129 VAL A O 1
ATOM 1042 N N . GLY A 1 130 ? 0.184 11.316 -21.984 1.00 91.00 130 GLY A N 1
ATOM 1043 C CA . GLY A 1 130 ? -1.013 10.831 -21.295 1.00 91.00 130 GLY A CA 1
ATOM 1044 C C . GLY A 1 130 ? -0.839 9.515 -20.531 1.00 91.00 130 GLY A C 1
ATOM 1045 O O . GLY A 1 130 ? -1.746 9.149 -19.790 1.00 91.00 130 GLY A O 1
ATOM 1046 N N . ASP A 1 131 ? 0.293 8.822 -20.672 1.00 90.19 131 ASP A N 1
ATOM 1047 C CA . ASP A 1 131 ? 0.506 7.525 -20.032 1.00 90.19 131 ASP A CA 1
ATOM 1048 C C . ASP A 1 131 ? 0.967 7.662 -18.582 1.00 90.19 131 ASP A C 1
ATOM 1050 O O . ASP A 1 131 ? 1.809 8.498 -18.237 1.00 90.19 131 ASP A O 1
ATOM 1054 N N . PHE A 1 132 ? 0.476 6.763 -17.737 1.00 90.81 132 PHE A N 1
ATOM 1055 C CA . PHE A 1 132 ? 1.036 6.488 -16.421 1.00 90.81 132 PHE A CA 1
ATOM 1056 C C . PHE A 1 132 ? 1.806 5.167 -16.472 1.00 90.81 132 PHE A C 1
ATOM 1058 O O . PHE A 1 132 ? 1.302 4.186 -17.017 1.00 90.81 132 PHE A O 1
ATOM 1065 N N . ALA A 1 133 ? 2.995 5.110 -15.866 1.00 92.06 133 ALA A N 1
ATOM 1066 C CA . ALA A 1 133 ? 3.737 3.859 -15.749 1.00 92.06 133 ALA A CA 1
ATOM 1067 C C . ALA A 1 133 ? 4.450 3.735 -14.403 1.00 92.06 133 ALA A C 1
ATOM 1069 O O . ALA A 1 133 ? 5.088 4.670 -13.919 1.00 92.06 133 ALA A O 1
ATOM 1070 N N . LEU A 1 134 ? 4.392 2.535 -13.833 1.00 91.06 134 LEU A N 1
ATOM 1071 C CA . LEU A 1 134 ? 5.137 2.144 -12.646 1.00 91.06 134 LEU A CA 1
ATOM 1072 C C . LEU A 1 134 ? 5.680 0.733 -12.872 1.00 91.06 134 LEU A C 1
ATOM 1074 O O . LEU A 1 134 ? 4.904 -0.198 -13.071 1.00 91.06 134 LEU A O 1
ATOM 1078 N N . ALA A 1 135 ? 7.000 0.569 -12.833 1.00 89.94 135 ALA A N 1
ATOM 1079 C CA . ALA A 1 135 ? 7.641 -0.737 -12.891 1.00 89.94 135 ALA A CA 1
ATOM 1080 C C . ALA A 1 135 ? 8.635 -0.895 -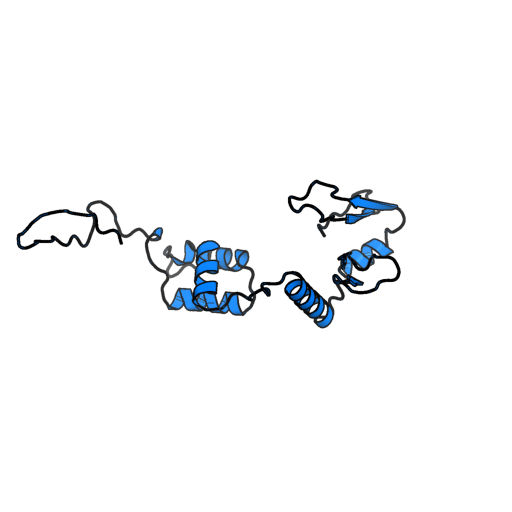11.747 1.00 89.94 135 ALA A C 1
ATOM 1082 O O . ALA A 1 135 ? 9.432 0.001 -11.440 1.00 89.94 135 ALA A O 1
ATOM 1083 N N . PHE A 1 136 ? 8.570 -2.058 -11.109 1.00 88.94 136 PHE A N 1
ATOM 1084 C CA . PHE A 1 136 ? 9.326 -2.319 -9.907 1.00 88.94 136 PHE A CA 1
ATOM 1085 C C . PHE A 1 136 ? 9.740 -3.788 -9.781 1.00 88.94 136 PHE A C 1
ATOM 1087 O O . PHE A 1 136 ? 9.058 -4.697 -10.243 1.00 88.94 136 PHE A O 1
ATOM 1094 N N . MET A 1 137 ? 10.896 -4.025 -9.168 1.00 86.25 137 MET A N 1
ATOM 1095 C CA . MET A 1 137 ? 11.427 -5.336 -8.818 1.00 86.25 137 MET A CA 1
ATOM 1096 C C . MET A 1 137 ? 12.352 -5.190 -7.612 1.00 86.25 137 MET A C 1
ATOM 1098 O O . MET A 1 137 ? 13.146 -4.262 -7.537 1.00 86.25 137 MET A O 1
ATOM 1102 N N . ASN A 1 138 ? 12.286 -6.113 -6.656 1.00 84.19 138 ASN A N 1
ATOM 1103 C CA . ASN A 1 138 ? 13.256 -6.122 -5.559 1.00 84.19 138 ASN A CA 1
ATOM 1104 C C . ASN A 1 138 ? 14.571 -6.811 -5.973 1.00 84.19 138 ASN A C 1
ATOM 1106 O O . ASN A 1 138 ? 14.628 -7.546 -6.960 1.00 84.19 138 ASN A O 1
ATOM 1110 N N . ASN A 1 139 ? 15.612 -6.671 -5.148 1.00 84.19 139 ASN A N 1
ATOM 1111 C CA . ASN A 1 139 ? 16.934 -7.260 -5.406 1.00 84.19 139 ASN A CA 1
ATOM 1112 C C . ASN A 1 139 ? 16.901 -8.780 -5.654 1.00 84.19 139 ASN A C 1
ATOM 1114 O O . ASN A 1 139 ? 17.724 -9.317 -6.393 1.00 84.19 139 ASN A O 1
ATOM 1118 N N . THR A 1 140 ? 15.985 -9.514 -5.018 1.00 84.38 140 THR A N 1
ATOM 1119 C CA . THR A 1 140 ? 15.862 -10.964 -5.230 1.00 84.38 140 THR A CA 1
ATOM 1120 C C . THR A 1 140 ? 15.294 -11.274 -6.611 1.00 84.38 140 THR A C 1
ATOM 1122 O O . THR A 1 140 ? 15.794 -12.184 -7.275 1.00 84.38 140 THR A O 1
ATOM 1125 N N . MET A 1 141 ? 14.293 -10.513 -7.053 1.00 84.94 141 MET A N 1
ATOM 1126 C CA . MET A 1 141 ? 13.736 -10.609 -8.403 1.00 84.94 141 MET A CA 1
ATOM 1127 C C . MET A 1 141 ? 14.791 -10.251 -9.448 1.00 84.94 141 MET A C 1
ATOM 1129 O O . MET A 1 141 ? 14.990 -11.028 -10.375 1.00 84.94 141 MET A O 1
ATOM 1133 N N . GLU A 1 142 ? 15.537 -9.162 -9.251 1.00 86.75 142 GLU A N 1
ATOM 1134 C CA . GLU A 1 142 ? 16.609 -8.756 -10.166 1.00 86.75 142 GLU A CA 1
ATOM 1135 C C . GLU A 1 142 ? 17.689 -9.843 -10.293 1.00 86.75 142 GLU A C 1
ATOM 1137 O O . GLU A 1 142 ? 18.048 -10.245 -11.401 1.00 86.75 142 GLU A O 1
ATOM 1142 N N . ARG A 1 143 ? 18.177 -10.392 -9.168 1.00 87.38 143 ARG A N 1
ATOM 1143 C CA . ARG A 1 143 ? 19.165 -11.486 -9.188 1.00 87.38 143 ARG A CA 1
ATOM 1144 C C . ARG A 1 143 ? 18.645 -12.712 -9.933 1.00 87.38 143 ARG A C 1
ATOM 1146 O O . ARG A 1 143 ? 19.392 -13.318 -10.701 1.00 87.38 143 ARG A O 1
ATOM 1153 N N . LYS A 1 144 ? 17.379 -13.087 -9.720 1.00 87.00 144 LYS A N 1
ATOM 1154 C CA . LYS A 1 144 ? 16.757 -14.203 -10.447 1.00 87.00 144 LYS A CA 1
ATOM 1155 C C . LYS A 1 144 ? 16.631 -13.897 -11.933 1.00 87.00 144 LYS A C 1
ATOM 1157 O O . LYS A 1 144 ? 16.965 -14.758 -12.738 1.00 87.00 144 LYS A O 1
ATOM 1162 N N . PHE A 1 145 ? 16.208 -12.687 -12.288 1.00 88.38 145 PHE A N 1
ATOM 1163 C CA . PHE A 1 145 ? 16.095 -12.256 -13.674 1.00 88.38 145 PHE A CA 1
ATOM 1164 C C . PHE A 1 145 ? 17.447 -12.345 -14.385 1.00 88.38 145 PHE A C 1
ATOM 1166 O O . PHE A 1 145 ? 17.546 -12.985 -15.424 1.00 88.38 145 PHE A O 1
ATOM 1173 N N . ARG A 1 146 ? 18.517 -11.818 -13.775 1.00 88.50 146 ARG A N 1
ATOM 1174 C CA . ARG A 1 146 ? 19.884 -11.909 -14.316 1.00 88.50 146 ARG A CA 1
ATOM 1175 C C . ARG A 1 146 ? 20.373 -13.352 -14.455 1.00 88.50 146 ARG A C 1
ATOM 1177 O O . ARG A 1 146 ? 21.030 -13.668 -15.440 1.00 88.50 146 ARG A O 1
ATOM 1184 N N . LYS A 1 147 ? 20.059 -14.222 -13.489 1.00 90.56 147 LYS A N 1
ATOM 1185 C CA . LYS A 1 147 ? 20.476 -15.634 -13.509 1.00 90.56 147 LYS A CA 1
ATOM 1186 C C . LYS A 1 147 ? 19.718 -16.467 -14.551 1.00 90.56 147 LYS A C 1
ATOM 1188 O O . LYS A 1 147 ? 20.305 -17.359 -15.154 1.00 90.56 147 LYS A O 1
ATOM 1193 N N . PHE A 1 148 ? 18.427 -16.203 -14.746 1.00 88.69 148 PHE A N 1
ATOM 1194 C CA . PHE A 1 148 ? 17.515 -17.056 -15.518 1.00 88.69 148 PHE A CA 1
ATOM 1195 C C . PHE A 1 148 ? 16.911 -16.359 -16.750 1.00 88.69 148 PHE A C 1
ATOM 1197 O O . PHE A 1 148 ? 15.870 -16.770 -17.257 1.00 88.69 148 PHE A O 1
ATOM 1204 N N . SER A 1 149 ? 17.580 -15.335 -17.284 1.00 84.19 149 SER A N 1
ATOM 1205 C CA . SER A 1 149 ? 17.124 -14.512 -18.421 1.00 84.19 149 SER A CA 1
ATOM 1206 C C . SER A 1 149 ? 17.012 -15.250 -19.760 1.00 84.19 149 SER A C 1
ATOM 1208 O O . SER A 1 149 ? 16.607 -14.660 -20.758 1.00 84.19 149 SER A O 1
ATOM 1210 N N . ARG A 1 150 ? 17.354 -16.543 -19.812 1.00 86.62 150 ARG A N 1
ATOM 1211 C CA . ARG A 1 150 ? 17.314 -17.345 -21.041 1.00 86.62 150 ARG A CA 1
ATOM 1212 C C . ARG A 1 150 ? 15.898 -17.504 -21.599 1.00 86.62 150 ARG A C 1
ATOM 1214 O O . ARG A 1 150 ? 15.737 -17.589 -22.812 1.00 86.62 150 ARG A O 1
ATOM 1221 N N . VAL A 1 151 ? 14.893 -17.592 -20.729 1.00 85.62 151 VAL A N 1
ATOM 1222 C CA . VAL A 1 151 ? 13.481 -17.659 -21.124 1.00 85.62 151 VAL A CA 1
ATOM 1223 C C . VAL A 1 151 ? 12.704 -16.678 -20.263 1.00 85.62 151 VAL A C 1
ATOM 1225 O O . VAL A 1 151 ? 12.526 -16.902 -19.063 1.00 85.62 151 VAL A O 1
ATOM 1228 N N . VAL A 1 152 ? 12.253 -15.602 -20.902 1.00 87.06 152 VAL A N 1
ATOM 1229 C CA . VAL A 1 152 ? 11.419 -14.564 -20.301 1.00 87.06 152 VAL A CA 1
ATOM 1230 C C . VAL A 1 152 ? 9.995 -14.750 -20.810 1.00 87.06 152 VAL A C 1
ATOM 1232 O O . VAL A 1 152 ? 9.763 -14.760 -22.017 1.00 87.06 152 VAL A O 1
ATOM 1235 N N . CYS A 1 153 ? 9.052 -14.908 -19.890 1.00 86.88 153 CYS A N 1
ATOM 1236 C CA . CYS A 1 153 ? 7.626 -14.920 -20.183 1.00 86.88 153 CYS A CA 1
ATOM 1237 C C . CYS A 1 153 ? 7.033 -13.582 -19.745 1.00 86.88 153 CYS A C 1
ATOM 1239 O O . CYS A 1 153 ? 7.325 -13.106 -18.649 1.00 86.88 153 CYS A O 1
ATOM 1241 N N . ILE A 1 154 ? 6.196 -12.991 -20.588 1.00 88.62 154 ILE A N 1
ATOM 1242 C CA . ILE A 1 154 ? 5.500 -11.739 -20.299 1.00 88.62 154 ILE A CA 1
ATOM 1243 C C . ILE A 1 154 ? 4.009 -12.039 -20.377 1.00 88.62 154 ILE A C 1
ATOM 1245 O O . ILE A 1 154 ? 3.560 -12.613 -21.368 1.00 88.62 154 ILE A O 1
ATOM 1249 N N . ASP A 1 155 ? 3.272 -11.690 -19.330 1.00 85.81 155 ASP A N 1
ATOM 1250 C CA . ASP A 1 155 ? 1.832 -11.918 -19.237 1.00 85.81 155 ASP A CA 1
ATOM 1251 C C . ASP A 1 155 ? 1.112 -10.625 -18.855 1.00 85.81 155 ASP A C 1
ATOM 1253 O O . ASP A 1 155 ? 1.447 -9.992 -17.854 1.00 85.81 155 ASP A O 1
ATOM 1257 N N . GLY A 1 156 ? 0.147 -10.213 -19.673 1.00 82.31 156 GLY A N 1
ATOM 1258 C CA . GLY A 1 156 ? -0.611 -8.977 -19.501 1.00 82.31 156 GLY A CA 1
ATOM 1259 C C . GLY A 1 156 ? -2.054 -9.266 -19.104 1.00 82.31 156 GLY A C 1
ATOM 1260 O O . GLY A 1 156 ? -2.745 -10.054 -19.743 1.00 82.31 156 GLY A O 1
ATOM 1261 N N . THR A 1 157 ? -2.552 -8.578 -18.083 1.00 76.25 157 THR A N 1
ATOM 1262 C CA . THR A 1 157 ? -3.946 -8.690 -17.618 1.00 76.25 157 THR A CA 1
ATOM 1263 C C . THR A 1 157 ? -4.891 -7.816 -18.449 1.00 76.25 157 THR A C 1
ATOM 1265 O O . THR A 1 157 ? -5.555 -6.914 -17.940 1.00 76.25 157 THR A O 1
ATOM 1268 N N . HIS A 1 158 ? -4.968 -8.053 -19.757 1.00 71.81 158 HIS A N 1
ATOM 1269 C CA . HIS A 1 158 ? -5.811 -7.229 -20.622 1.00 71.81 158 HIS A CA 1
ATOM 1270 C C . HIS A 1 158 ? -7.303 -7.460 -20.317 1.00 71.81 158 HIS A C 1
ATOM 1272 O O . HIS A 1 158 ? -7.823 -8.562 -20.482 1.00 71.81 158 HIS A O 1
ATOM 1278 N N . GLY A 1 159 ? -7.997 -6.431 -19.821 1.00 63.78 159 GLY A N 1
ATOM 1279 C CA . GLY A 1 159 ? -9.442 -6.475 -19.544 1.00 63.78 159 GLY A CA 1
ATOM 1280 C C . GLY A 1 159 ? -9.880 -7.359 -18.366 1.00 63.78 159 GLY A C 1
ATOM 1281 O O . GLY A 1 159 ? -11.078 -7.530 -18.153 1.00 63.78 159 GLY A O 1
ATOM 1282 N N . LEU A 1 160 ? -8.938 -7.908 -17.592 1.00 60.22 160 LEU A N 1
ATOM 1283 C CA . LEU A 1 160 ? -9.227 -8.788 -16.449 1.00 60.22 160 LEU A CA 1
ATOM 1284 C C . LEU A 1 160 ? -9.323 -8.035 -15.116 1.00 60.22 160 LEU A C 1
ATOM 1286 O O . LEU A 1 160 ? -9.781 -8.591 -14.115 1.00 60.22 160 LEU A O 1
ATOM 1290 N N . THR A 1 161 ? -8.900 -6.770 -15.081 1.00 60.66 161 THR A N 1
ATOM 1291 C CA . THR A 1 161 ? -8.995 -5.939 -13.882 1.00 60.66 161 THR A CA 1
ATOM 1292 C C . THR A 1 161 ? -10.330 -5.190 -13.856 1.00 60.66 161 THR A C 1
ATOM 1294 O O . THR A 1 161 ? -10.880 -4.778 -14.875 1.00 60.66 161 THR A O 1
ATOM 1297 N N . LYS A 1 162 ? -10.868 -4.968 -12.652 1.00 57.84 162 LYS A N 1
ATOM 1298 C CA . LYS A 1 162 ? -12.071 -4.138 -12.445 1.00 57.84 162 LYS A CA 1
ATOM 1299 C C . LYS A 1 162 ? -11.849 -2.650 -12.769 1.00 57.84 162 LYS A C 1
ATOM 1301 O O . LYS A 1 162 ? -12.801 -1.873 -12.746 1.00 57.84 162 LYS A O 1
ATOM 1306 N N . TYR A 1 163 ? -10.603 -2.251 -13.026 1.00 64.62 163 TYR A N 1
ATOM 1307 C CA . TYR A 1 163 ? -10.194 -0.879 -13.290 1.00 64.62 163 TYR A CA 1
ATOM 1308 C C . TYR A 1 163 ? -10.005 -0.701 -14.796 1.00 64.62 163 TYR A C 1
ATOM 1310 O O . TYR A 1 163 ? -8.970 -1.047 -15.358 1.00 64.62 163 TYR A O 1
ATOM 1318 N N . LYS A 1 164 ? -11.030 -0.172 -15.472 1.00 65.00 164 LYS A N 1
ATOM 1319 C CA . LYS A 1 164 ? -10.955 0.099 -16.913 1.00 65.00 164 LYS A CA 1
ATOM 1320 C C . LYS A 1 164 ? -9.791 1.051 -17.212 1.00 65.00 164 LYS A C 1
ATOM 1322 O O . LYS A 1 164 ? -9.674 2.084 -16.558 1.00 65.00 164 LYS A O 1
ATOM 1327 N N . GLY A 1 165 ? -8.972 0.699 -18.203 1.00 72.75 165 GLY A N 1
ATOM 1328 C CA . GLY A 1 165 ? -7.813 1.491 -18.626 1.00 72.75 165 GLY A CA 1
ATOM 1329 C C . GLY A 1 165 ? -6.529 1.244 -17.830 1.00 72.75 165 GLY A C 1
ATOM 1330 O O . GLY A 1 165 ? -5.548 1.930 -18.079 1.00 72.75 165 GLY A O 1
ATOM 1331 N N . TRP A 1 166 ? -6.519 0.281 -16.899 1.00 77.00 166 TRP A N 1
ATOM 1332 C CA . TRP A 1 166 ? -5.316 -0.119 -16.168 1.00 77.00 166 TRP A CA 1
ATOM 1333 C C . TRP A 1 166 ? -4.878 -1.521 -16.566 1.00 77.00 166 TRP A C 1
ATOM 1335 O O . TRP A 1 166 ? -5.643 -2.483 -16.439 1.00 77.00 166 TRP A O 1
ATOM 1345 N N . GLU A 1 167 ? -3.624 -1.631 -16.991 1.00 82.44 167 GLU A N 1
ATOM 1346 C CA . GLU A 1 167 ? -3.003 -2.891 -17.375 1.00 82.44 167 GLU A CA 1
ATOM 1347 C C . GLU A 1 167 ? -1.894 -3.257 -16.395 1.00 82.44 167 GLU A C 1
ATOM 1349 O O . GLU A 1 167 ? -1.011 -2.454 -16.096 1.00 82.44 167 GLU A O 1
ATOM 1354 N N . LEU A 1 168 ? -1.931 -4.497 -15.909 1.00 84.62 168 LEU A N 1
ATOM 1355 C CA . LEU A 1 168 ? -0.818 -5.091 -15.183 1.00 84.62 168 LEU A CA 1
ATOM 1356 C C . LEU A 1 168 ? -0.091 -6.060 -16.109 1.00 84.62 168 LEU A C 1
ATOM 1358 O O . LEU A 1 168 ? -0.702 -7.021 -16.580 1.00 84.62 168 LEU A O 1
ATOM 1362 N N . THR A 1 169 ? 1.201 -5.822 -16.326 1.00 87.12 169 THR A N 1
ATOM 1363 C CA . THR A 1 169 ? 2.087 -6.709 -17.088 1.00 87.12 169 THR A CA 1
ATOM 1364 C C . THR A 1 169 ? 3.090 -7.356 -16.150 1.00 87.12 169 THR A C 1
ATOM 1366 O O . THR A 1 169 ? 3.874 -6.657 -15.518 1.00 87.12 169 THR A O 1
ATOM 1369 N N . THR A 1 170 ? 3.094 -8.685 -16.087 1.00 87.25 170 THR A N 1
ATOM 1370 C CA . THR A 1 170 ? 4.006 -9.490 -15.270 1.00 87.25 170 THR A CA 1
ATOM 1371 C C . THR A 1 170 ? 5.121 -10.081 -16.110 1.00 87.25 170 THR A C 1
ATOM 1373 O O . THR A 1 170 ? 4.874 -10.721 -17.128 1.00 87.25 170 THR A O 1
ATOM 1376 N N . VAL A 1 171 ? 6.362 -9.904 -15.653 1.00 86.25 171 VAL A N 1
ATOM 1377 C CA . VAL A 1 171 ? 7.548 -10.531 -16.244 1.00 86.25 171 VAL A CA 1
ATOM 1378 C C . VAL A 1 171 ? 7.980 -11.701 -15.367 1.00 86.25 171 VAL A C 1
ATOM 1380 O O . VAL A 1 171 ? 8.265 -11.540 -14.181 1.00 86.25 171 VAL A O 1
ATOM 1383 N N . LEU A 1 172 ? 8.049 -12.886 -15.962 1.00 85.50 172 LEU A N 1
ATOM 1384 C CA . LEU A 1 172 ? 8.428 -14.137 -15.317 1.00 85.50 172 LEU A CA 1
ATOM 1385 C C . LEU A 1 172 ? 9.687 -14.689 -15.987 1.00 85.50 172 LEU A C 1
ATOM 1387 O O . LEU A 1 172 ? 9.842 -14.626 -17.204 1.00 85.50 172 LEU A O 1
ATOM 1391 N N . VAL A 1 173 ? 10.573 -15.286 -15.194 1.00 84.88 173 VAL A N 1
ATOM 1392 C CA . VAL A 1 173 ? 11.728 -16.035 -15.704 1.00 84.88 173 VAL A CA 1
ATOM 1393 C C . VAL A 1 173 ? 11.630 -17.490 -15.296 1.00 84.88 173 VAL A C 1
ATOM 1395 O O . VAL A 1 173 ? 11.197 -17.813 -14.186 1.00 84.88 173 VAL A O 1
ATOM 1398 N N . LYS A 1 174 ? 12.025 -18.370 -16.213 1.00 80.06 174 LYS A N 1
ATOM 1399 C CA . LYS A 1 174 ? 12.000 -19.814 -15.999 1.00 80.06 174 LYS A CA 1
ATOM 1400 C C . LYS A 1 174 ? 13.310 -20.276 -15.379 1.00 80.06 174 LYS A C 1
ATOM 1402 O O . LYS A 1 174 ? 14.371 -20.096 -15.970 1.00 80.06 174 LYS A O 1
ATOM 1407 N N . ASP A 1 175 ? 13.229 -20.890 -14.207 1.00 74.75 175 ASP A N 1
ATOM 1408 C CA . ASP A 1 175 ? 14.399 -21.444 -13.534 1.00 74.75 175 ASP A CA 1
ATOM 1409 C C . ASP A 1 175 ? 14.851 -22.793 -14.144 1.00 74.75 175 ASP A C 1
ATOM 1411 O O . ASP A 1 175 ? 14.251 -23.326 -15.083 1.00 74.75 175 ASP A O 1
ATOM 1415 N N . GLU A 1 176 ? 15.921 -23.369 -13.588 1.00 70.44 176 GLU A N 1
ATOM 1416 C CA . GLU A 1 176 ? 16.455 -24.684 -13.984 1.00 70.44 176 GLU A CA 1
ATOM 1417 C C . GLU A 1 176 ? 15.445 -25.832 -13.795 1.00 70.44 176 GLU A C 1
ATOM 1419 O O . GLU A 1 176 ? 15.476 -26.806 -14.548 1.00 70.44 176 GLU A O 1
ATOM 1424 N N . SER A 1 177 ? 14.509 -25.703 -12.847 1.00 68.00 177 SER A N 1
ATOM 1425 C CA . SER A 1 177 ? 13.460 -26.699 -12.589 1.00 68.00 177 SER A CA 1
ATOM 1426 C C . SER A 1 177 ? 12.280 -26.609 -13.562 1.00 68.00 177 SER A C 1
ATOM 1428 O O . SER A 1 177 ? 11.352 -27.415 -13.498 1.00 68.00 177 SER A O 1
ATOM 1430 N N . LYS A 1 178 ? 12.326 -25.659 -14.506 1.00 57.06 178 LYS A N 1
ATOM 1431 C CA . LYS A 1 178 ? 11.240 -25.324 -15.430 1.00 57.06 178 LYS A CA 1
ATOM 1432 C C . LYS A 1 178 ? 9.972 -24.807 -14.734 1.00 57.06 178 LYS A C 1
ATOM 1434 O O . LYS A 1 178 ? 8.953 -24.677 -15.416 1.00 57.06 178 LYS A O 1
ATOM 1439 N N . ALA A 1 179 ? 10.037 -24.469 -13.448 1.00 55.31 179 ALA A N 1
ATOM 1440 C CA . ALA A 1 179 ? 8.935 -23.886 -12.699 1.00 55.31 179 ALA A CA 1
ATOM 1441 C C . ALA A 1 179 ? 8.956 -22.354 -12.835 1.00 55.31 179 ALA A C 1
ATOM 1443 O O . ALA A 1 179 ? 9.995 -21.702 -12.712 1.00 55.31 179 ALA A O 1
ATOM 1444 N N . GLY A 1 180 ? 7.795 -21.761 -13.119 1.00 48.06 180 GLY A N 1
ATOM 1445 C CA . GLY A 1 180 ? 7.636 -20.309 -13.095 1.00 48.06 180 GLY A CA 1
ATOM 1446 C C . GLY A 1 180 ? 7.583 -19.814 -11.650 1.00 48.06 180 GLY A C 1
ATOM 1447 O O . GLY A 1 180 ? 6.790 -20.315 -10.857 1.00 48.06 180 GLY A O 1
ATOM 1448 N N . PHE A 1 181 ? 8.406 -18.829 -11.296 1.00 47.72 181 PHE A N 1
ATOM 1449 C CA . PHE A 1 181 ? 8.294 -18.140 -10.009 1.00 47.72 181 PHE A CA 1
ATOM 1450 C C . PHE A 1 181 ? 7.367 -16.933 -10.150 1.00 47.72 181 PHE A C 1
ATOM 1452 O O . PHE A 1 181 ? 7.739 -15.959 -10.798 1.00 47.72 181 PHE A O 1
ATOM 1459 N N . LEU A 1 182 ? 6.188 -16.993 -9.526 1.00 40.94 182 LEU A N 1
ATOM 1460 C CA . LEU A 1 182 ? 5.209 -15.904 -9.512 1.00 40.94 182 LEU A CA 1
ATOM 1461 C C . LEU A 1 182 ? 5.450 -14.964 -8.316 1.00 40.94 182 LEU A C 1
ATOM 1463 O O . LEU A 1 182 ? 5.488 -15.421 -7.175 1.00 40.94 182 LEU A O 1
ATOM 1467 N N . TRP A 1 183 ? 5.535 -13.658 -8.568 1.00 41.06 183 TRP A N 1
ATOM 1468 C CA . TRP A 1 183 ? 5.154 -12.623 -7.603 1.00 41.06 183 TRP A CA 1
ATOM 1469 C C . TRP A 1 183 ? 4.254 -11.634 -8.339 1.0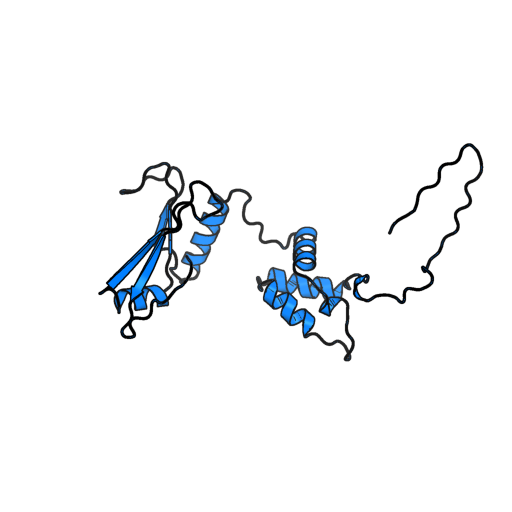0 41.06 183 TRP A C 1
ATOM 1471 O O . TRP A 1 183 ? 4.598 -11.205 -9.438 1.00 41.06 183 TRP A O 1
ATOM 1481 N N . HIS A 1 184 ? 3.094 -11.329 -7.758 1.00 31.84 184 HIS A N 1
ATOM 1482 C CA . HIS A 1 184 ? 2.185 -10.323 -8.295 1.00 31.84 184 HIS A CA 1
ATOM 1483 C C . HIS A 1 184 ? 2.852 -8.943 -8.214 1.00 31.84 184 HIS A C 1
ATOM 1485 O O . HIS A 1 184 ? 3.290 -8.540 -7.131 1.00 31.84 184 HIS A O 1
ATOM 1491 N N . LEU A 1 185 ? 2.958 -8.285 -9.370 1.00 35.56 185 LEU A N 1
ATOM 1492 C CA . LEU A 1 185 ? 3.173 -6.842 -9.494 1.00 35.56 185 LEU A CA 1
ATOM 1493 C C . LEU A 1 185 ? 1.888 -6.089 -9.113 1.00 35.56 185 LEU A C 1
ATOM 1495 O O . LEU A 1 185 ? 0.796 -6.690 -9.235 1.00 35.56 185 LEU A O 1
#

Sequence (185 aa):
MKLKKFLCFAGPITVKYIQTHVGHDTEIRTQRLSKMDQTFLLDQLKLGIPTERIVQNARNVMKNLECSKLNLVTRTDLTNLARRNNVEEMRHSNDMVATAMMVNEWNSNGKNIVFLFKQLGEVHPILDVGDFALAFMNNTMERKFRKFSRVVCIDGTHGLTKYKGWELTTVLVKDESKAGFLWHL

Organism: Hypothenemus hampei (NCBI:txid57062)